Protein 2CU2 (pdb70)

B-factor: mean 40.55, std 10.1, range [24.72, 81.23]

Radius of gyration: 20.28 Å; Cα contacts (8 Å, |Δi|>4): 716; chains: 1; bounding box: 44×45×56 Å

InterPro domains:
  IPR005835 Nucleotidyl transferase domain [PF00483] (5-269)
  IPR029044 Nucleotide-diphospho-sugar transferases [G3DSA:3.90.550.10] (1-337)
  IPR029044 Nucleotide-diphospho-sugar transferases [SSF53448] (1-264)
  IPR049577 GDP-mannose pyrophosphorylase, N-terminal domain [cd02509] (4-262)
  IPR051161 Mannose-6-phosphate isomerase type 2 [PTHR46390] (2-336)
  IPR054566 MannoseP isomerase/GMP-like, beta-helix domain [PF22640] (279-333)

Organism: Thermus thermophilus (strain ATCC 27634 / DSM 579 / HB8) (NCBI:txid300852)

Nearest PDB structures (foldseek):
  2cu2-assembly1_A-2  TM=1.003E+00  e=1.141E-79  Thermus thermophilus HB8
  2x5s-assembly1_A  TM=8.847E-01  e=5.320E-33  Thermotoga maritima MSB8
  2qh5-assembly2_B  TM=7.987E-01  e=2.668E-21  Helicobacter pylori 26695
  2qh5-assembly1_A  TM=8.049E-01  e=1.229E-20  Helicobacter pylori 26695
  4jd0-assembly1_A  TM=7.055E-01  e=2.053E-09  Thermotoga maritima MSB8

Solvent-accessible surface area: 15185 Å² total; per-residue (Å²): 147,64,12,4,0,0,0,22,7,34,49,158,14,41,60,0,29,4,10,13,122,158,75,84,13,12,0,9,1,61,1,20,150,41,56,18,6,0,74,17,4,26,93,11,3,44,93,48,3,47,48,102,77,3,0,0,0,2,82,117,104,25,60,87,21,0,123,110,44,29,118,44,17,86,24,28,49,15,12,68,23,46,55,37,0,0,3,0,0,11,0,0,8,31,0,58,138,55,50,11,78,30,0,0,0,0,18,0,25,30,45,7,38,54,41,108,27,10,46,122,10,1,39,31,0,25,130,0,0,89,155,21,22,0,0,0,1,0,7,116,24,118,52,26,27,40,56,13,23,1,0,88,38,11,96,126,70,61,52,44,28,79,10,98,20,25,21,99,112,12,57,136,66,93,0,59,69,38,55,161,135,28,31,0,6,20,0,17,3,4,0,1,21,5,64,18,0,22,48,10,0,139,141,43,15,90,42,0,52,109,4,4,99,91,29,75,87,68,32,64,66,96,88,3,0,55,70,7,64,149,30,28,2,39,103,0,0,2,55,92,17,131,112,4,21,0,6,17,4,162,9,74,27,6,27,0,6,24,0,73,0,0,17,55,15,73,91,76,84,93,103,85,38,0,52,17,27,149,14,169,31,47,49,96,105,10,102,7,0,0,0,4,0,44,178,42,89,13,63,8,117,48,49,73,20,36,0,17,0,40,32,41,153,71,84,10,92,12,61,29,118,151,2,108,62,3,90,58,41,23,133,196,110,141,114

CATH classification: 3.90.550.10

Secondary structure (DSSP, 8-state):
--EEEEEE-----GGGTTT-BTTB-GGG-B-GGG-BHHHHHHHHHTTTS-GGGEEEEEEGGGHHHHGGG-SSSEEEEESS--HHHHHHHHHHHHHHHHT-SEEEEEESS-EES-HHHHHHHHHHHHHH--TT-EEEEEE--SS--SSS-EEEEEEEETTEEEEEEEE----HHHHHHHHHTT-EEEEEEEEE-HHHHHHHHHHH-HHHHHHHHHHHTT--HHHHHHTS----HHHHTGGG-SSEEEEEE-S-EE---STTHHHHHHTS-TTS-EEESSSEEEEES-BS-EEEESSSEEEEES-BSEEEEEETTEEEEEEGGGGGGGHHHHHHHH-

Foldseek 3Di:
DQEAEEEEEDAQLLLAPPQGDPLRRQQRGLWPVRDRLLRVVCVLCCVQHNQLRYEYEDAQSNCVSCVVVNPSHHYDHQPDAQAALLSVLSQLLCCVVVVGFKYKYAYSQKDWADSVLVSVLVVVQQVVQPPQEKEFEWEQDPALDQQFKKWQFDDADPQWTWTDAIGGRDDSVVSVVCNVNPITTGRRMMMYGSVSVLVQCVPQNVLSNVLSVVVNVPDDSNVSSVPGHRDYCCVRGVRPRDGYIYGYRHTDMDSCSFQLVQQVSVPDDQQDEAETAPAEEAEACETNEYEYDNYHYDYDHNYYQWYWYDDDPDIDIDRSVCSSCSSVVVVVVVD

Structure (mmCIF, N/CA/C/O backbone):
data_2CU2
#
_entry.id   2CU2
#
_cell.length_a   84.128
_cell.length_b   91.185
_cell.length_c   118.633
_cell.angle_alpha   90.00
_cell.angle_beta   90.00
_cell.angle_gamma   90.00
#
_symmetry.space_group_name_H-M   'I 2 2 2'
#
loop_
_entity.id
_entity.type
_entity.pdbx_description
1 polymer 'putative mannose-1-phosphate guanylyl transferase'
2 non-polymer 'SULFATE ION'
3 water water
#
loop_
_atom_site.group_PDB
_atom_site.id
_atom_site.type_symbol
_atom_site.label_atom_id
_atom_site.label_alt_id
_atom_site.label_comp_id
_atom_site.label_asym_id
_atom_site.label_entity_id
_atom_site.label_seq_id
_atom_site.pdbx_PDB_ins_code
_atom_site.Cartn_x
_atom_site.Cartn_y
_atom_site.Cartn_z
_atom_site.occupancy
_atom_site.B_iso_or_equiv
_atom_site.auth_seq_id
_atom_site.auth_comp_id
_atom_site.auth_asym_id
_atom_site.auth_atom_id
_atom_site.pdbx_PDB_model_num
ATOM 1 N N . MET A 1 1 ? 40.463 27.155 9.281 1.00 60.23 1 MET A N 1
ATOM 2 C CA . MET A 1 1 ? 39.322 28.014 8.977 1.00 59.37 1 MET A CA 1
ATOM 3 C C . MET A 1 1 ? 38.933 28.879 10.176 1.00 56.99 1 MET A C 1
ATOM 4 O O . MET A 1 1 ? 39.587 28.903 11.209 1.00 56.33 1 MET A O 1
ATOM 9 N N . LYS A 1 2 ? 37.840 29.644 9.993 1.00 54.28 2 LYS A N 1
ATOM 10 C CA . LYS A 1 2 ? 37.303 30.394 11.119 1.00 51.23 2 LYS A CA 1
ATOM 11 C C . LYS A 1 2 ? 36.593 29.460 12.103 1.00 49.51 2 LYS A C 1
ATOM 12 O O . LYS A 1 2 ? 35.485 28.997 11.869 1.00 49.52 2 LYS A O 1
ATOM 18 N N . THR A 1 3 ? 37.321 29.204 13.184 1.00 47.41 3 THR A N 1
ATOM 19 C CA . THR A 1 3 ? 36.850 28.318 14.231 1.00 45.74 3 THR A CA 1
ATOM 20 C C . THR A 1 3 ? 36.607 29.061 15.539 1.00 43.41 3 THR A C 1
ATOM 21 O O . THR A 1 3 ? 37.433 29.860 15.981 1.00 42.69 3 THR A O 1
ATOM 25 N N . TYR A 1 4 ? 35.455 28.808 16.144 1.00 41.06 4 TYR A N 1
ATOM 26 C CA . TYR A 1 4 ? 35.133 29.409 17.425 1.00 39.06 4 TYR A CA 1
ATOM 27 C C . TYR A 1 4 ? 35.224 28.293 18.455 1.00 37.77 4 TYR A C 1
ATOM 28 O O . TYR A 1 4 ? 35.097 27.116 18.119 1.00 37.85 4 TYR A O 1
ATOM 37 N N . ALA A 1 5 ? 35.454 28.660 19.705 1.00 35.91 5 ALA A N 1
ATOM 38 C CA . ALA A 1 5 ? 35.559 27.677 20.764 1.00 35.57 5 ALA A CA 1
ATOM 39 C C . ALA A 1 5 ? 34.617 28.042 21.896 1.00 33.77 5 ALA A C 1
ATOM 40 O O . ALA A 1 5 ? 34.587 29.189 22.341 1.00 33.06 5 ALA A O 1
ATOM 42 N N . LEU A 1 6 ? 33.829 27.067 22.337 1.00 32.31 6 LEU A N 1
ATOM 43 C CA . LEU A 1 6 ? 32.914 27.274 23.447 1.00 31.06 6 LEU A CA 1
ATOM 44 C C . LEU A 1 6 ? 33.500 26.539 24.648 1.00 31.40 6 LEU A C 1
ATOM 45 O O . LEU A 1 6 ? 33.647 25.314 24.626 1.00 30.64 6 LEU A O 1
ATOM 50 N N . VAL A 1 7 ? 33.839 27.292 25.685 1.00 31.91 7 VAL A N 1
ATOM 51 C CA . VAL A 1 7 ? 34.363 26.721 26.919 1.00 32.54 7 VAL A CA 1
ATOM 52 C C . VAL A 1 7 ? 33.304 26.719 28.020 1.00 33.75 7 VAL A C 1
ATOM 53 O O . VAL A 1 7 ? 32.918 27.747 28.562 1.00 35.25 7 VAL A O 1
ATOM 57 N N . MET A 1 8 ? 32.802 25.509 28.319 1.00 33.89 8 MET A N 1
ATOM 58 C CA . MET A 1 8 ? 31.730 25.400 29.298 1.00 35.22 8 MET A CA 1
ATOM 59 C C . MET A 1 8 ? 32.264 25.323 30.729 1.00 37.73 8 MET A C 1
ATOM 60 O O . MET A 1 8 ? 32.938 24.383 31.128 1.00 37.95 8 MET A O 1
ATOM 65 N N . ALA A 1 9 ? 31.974 26.390 31.497 1.00 40.14 9 ALA A N 1
ATOM 66 C CA . ALA A 1 9 ? 32.355 26.394 32.904 1.00 44.23 9 ALA A CA 1
ATOM 67 C C . ALA A 1 9 ? 31.138 26.150 33.799 1.00 46.99 9 ALA A C 1
ATOM 68 O O . ALA A 1 9 ? 30.166 26.894 33.794 1.00 49.36 9 ALA A O 1
ATOM 70 N N . GLY A 1 10 ? 31.196 25.037 34.554 1.00 50.15 10 GLY A N 1
ATOM 71 C CA . GLY A 1 10 ? 30.073 24.704 35.424 1.00 51.12 10 GLY A CA 1
ATOM 72 C C . GLY A 1 10 ? 30.448 23.648 36.464 1.00 51.96 10 GLY A C 1
ATOM 73 O O . GLY A 1 10 ? 31.601 23.281 36.642 1.00 52.26 10 GLY A O 1
ATOM 74 N N . GLY A 1 11 ? 29.418 23.182 37.194 1.00 52.58 11 GLY A N 1
ATOM 75 C CA . GLY A 1 11 ? 29.660 22.195 38.238 1.00 51.97 11 GLY A CA 1
ATOM 76 C C . GLY A 1 11 ? 29.865 22.865 39.598 1.00 52.22 11 GLY A C 1
ATOM 77 O O . GLY A 1 11 ? 30.748 23.691 39.783 1.00 50.88 11 GLY A O 1
ATOM 78 N N . ARG A 1 12 ? 29.049 22.616 40.614 1.00 52.17 12 ARG A N 1
ATOM 79 C CA . ARG A 1 12 ? 29.297 23.060 41.981 1.00 53.39 12 ARG A CA 1
ATOM 80 C C . ARG A 1 12 ? 30.545 22.392 42.550 1.00 51.23 12 ARG A C 1
ATOM 81 O O . ARG A 1 12 ? 31.281 22.996 43.327 1.00 50.34 12 ARG A O 1
ATOM 89 N N . GLY A 1 13 ? 30.773 21.139 42.162 1.00 49.39 13 GLY A N 1
ATOM 90 C CA . GLY A 1 13 ? 31.920 20.410 42.669 1.00 45.46 13 GLY A CA 1
ATOM 91 C C . GLY A 1 13 ? 31.759 20.173 44.161 1.00 42.79 13 GLY A C 1
ATOM 92 O O . GLY A 1 13 ? 32.677 20.423 44.943 1.00 42.00 13 GLY A O 1
ATOM 93 N N . GLU A 1 14 ? 30.584 19.693 44.560 1.00 39.88 14 GLU A N 1
ATOM 94 C CA . GLU A 1 14 ? 30.309 19.432 45.968 1.00 39.36 14 GLU A CA 1
ATOM 95 C C . GLU A 1 14 ? 31.195 18.308 46.489 1.00 37.61 14 GLU A C 1
ATOM 96 O O . GLU A 1 14 ? 31.500 18.251 47.676 1.00 38.32 14 GLU A O 1
ATOM 102 N N . ARG A 1 15 ? 31.599 17.408 45.601 1.00 34.14 15 ARG A N 1
ATOM 103 C CA . ARG A 1 15 ? 32.465 16.315 46.008 1.00 32.99 15 ARG A CA 1
ATOM 104 C C . ARG A 1 15 ? 33.851 16.846 46.336 1.00 31.57 15 ARG A C 1
ATOM 105 O O . ARG A 1 15 ? 34.666 16.136 46.917 1.00 30.77 15 ARG A O 1
ATOM 113 N N . LEU A 1 16 ? 34.122 18.097 45.970 1.00 29.97 16 LEU A N 1
ATOM 114 C CA . LEU A 1 16 ? 35.425 18.687 46.279 1.00 30.04 16 LEU A CA 1
ATOM 115 C C . LEU A 1 16 ? 35.389 19.648 47.469 1.00 29.85 16 LEU A C 1
ATOM 116 O O . LEU A 1 16 ? 36.241 20.517 47.607 1.00 29.78 16 LEU A O 1
ATOM 121 N N . TRP A 1 17 ? 34.393 19.481 48.333 1.00 31.50 17 TRP A N 1
ATOM 122 C CA . TRP A 1 17 ? 34.286 20.292 49.545 1.00 30.61 17 TRP A CA 1
ATOM 123 C C . TRP A 1 17 ? 35.492 19.839 50.383 1.00 30.02 17 TRP A C 1
ATOM 124 O O . TRP A 1 17 ? 35.870 18.664 50.335 1.00 28.57 17 TRP A O 1
ATOM 135 N N . PRO A 1 18 ? 36.096 20.739 51.181 1.00 31.01 18 PRO A N 1
ATOM 136 C CA . PRO A 1 18 ? 35.817 22.154 51.435 1.00 32.12 18 PRO A CA 1
ATOM 137 C C . PRO A 1 18 ? 36.422 23.143 50.444 1.00 33.19 18 PRO A C 1
ATOM 138 O O . PRO A 1 18 ? 36.252 24.354 50.605 1.00 35.02 18 PRO A O 1
ATOM 142 N N . LEU A 1 19 ? 37.140 22.647 49.441 1.00 32.76 19 LEU A N 1
ATOM 143 C CA . LEU A 1 19 ? 37.763 23.542 48.474 1.00 34.25 19 LEU A CA 1
ATOM 144 C C . LEU A 1 19 ? 36.731 24.299 47.654 1.00 36.51 19 LEU A C 1
ATOM 145 O O . LEU A 1 19 ? 36.887 25.494 47.406 1.00 35.97 19 LEU A O 1
ATOM 150 N N . SER A 1 20 ? 35.674 23.613 47.232 1.00 38.19 20 SER A N 1
ATOM 151 C CA . SER A 1 20 ? 34.625 24.281 46.478 1.00 41.47 20 SER A CA 1
ATOM 152 C C . SER A 1 20 ? 33.734 25.146 47.370 1.00 44.53 20 SER A C 1
ATOM 153 O O . SER A 1 20 ? 33.566 24.923 48.564 1.00 44.54 20 SER A O 1
ATOM 156 N N . ARG A 1 21 ? 33.183 26.196 46.728 1.00 48.06 21 ARG A N 1
ATOM 157 C CA . ARG A 1 21 ? 32.398 27.202 47.444 1.00 50.53 21 ARG A CA 1
ATOM 158 C C . ARG A 1 21 ? 31.087 27.490 46.698 1.00 51.99 21 ARG A C 1
ATOM 159 O O . ARG A 1 21 ? 30.917 27.136 45.540 1.00 50.62 21 ARG A O 1
ATOM 167 N N . GLU A 1 22 ? 30.138 28.146 47.402 1.00 53.48 22 GLU A N 1
ATOM 168 C CA . GLU A 1 22 ? 28.918 28.585 46.723 1.00 54.68 22 GLU A CA 1
ATOM 169 C C . GLU A 1 22 ? 29.245 29.534 45.569 1.00 53.98 22 GLU A C 1
ATOM 170 O O . GLU A 1 22 ? 28.750 29.409 44.456 1.00 52.73 22 GLU A O 1
ATOM 176 N N . ASP A 1 23 ? 30.117 30.496 45.847 1.00 53.82 23 ASP A N 1
ATOM 177 C CA . ASP A 1 23 ? 30.457 31.477 44.825 1.00 54.56 23 ASP A CA 1
ATOM 178 C C . ASP A 1 23 ? 31.733 31.081 44.082 1.00 53.88 23 ASP A C 1
ATOM 179 O O . ASP A 1 23 ? 32.347 31.862 43.368 1.00 53.72 23 ASP A O 1
ATOM 184 N N . ARG A 1 24 ? 32.148 29.822 44.312 1.00 52.58 24 ARG A N 1
ATOM 185 C CA . ARG A 1 24 ? 33.341 29.320 43.646 1.00 51.18 24 ARG A CA 1
ATOM 186 C C . ARG A 1 24 ? 33.135 27.891 43.142 1.00 48.36 24 ARG A C 1
ATOM 187 O O . ARG A 1 24 ? 33.377 26.916 43.842 1.00 48.56 24 ARG A O 1
ATOM 195 N N . PRO A 1 25 ? 32.627 27.806 41.896 1.00 45.59 25 PRO A N 1
ATOM 196 C CA . PRO A 1 25 ? 32.389 26.529 41.240 1.00 43.69 25 PRO A CA 1
ATOM 197 C C .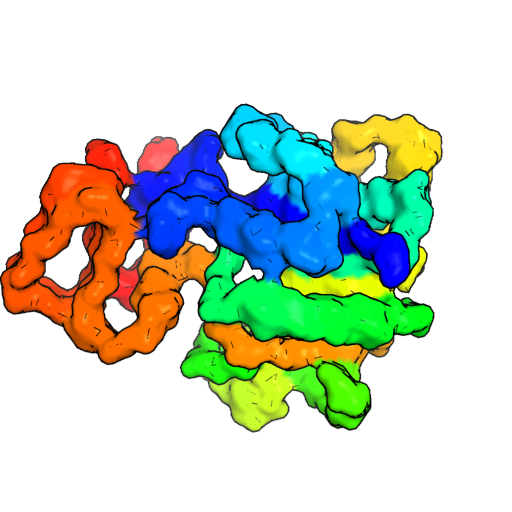 PRO A 1 25 ? 33.698 25.801 40.924 1.00 41.78 25 PRO A C 1
ATOM 198 O O . PRO A 1 25 ? 34.792 26.338 41.047 1.00 38.94 25 PRO A O 1
ATOM 202 N N . LYS A 1 26 ? 33.549 24.523 40.529 1.00 39.47 26 LYS A N 1
ATOM 203 C CA . LYS A 1 26 ? 34.715 23.647 40.373 1.00 38.98 26 LYS A CA 1
ATOM 204 C C . LYS A 1 26 ? 35.828 24.281 39.520 1.00 37.77 26 LYS A C 1
ATOM 205 O O . LYS A 1 26 ? 37.006 24.226 39.848 1.00 37.80 26 LYS A O 1
ATOM 211 N N . PRO A 1 27 ? 35.431 24.854 38.368 1.00 36.59 27 PRO A N 1
ATOM 212 C CA . PRO A 1 27 ? 36.391 25.362 37.389 1.00 35.91 27 PRO A CA 1
ATOM 213 C C . PRO A 1 27 ? 37.295 26.455 37.969 1.00 35.60 27 PRO A C 1
ATOM 214 O O . PRO A 1 27 ? 38.314 26.823 37.399 1.00 34.27 27 PRO A O 1
ATOM 218 N N . PHE A 1 28 ? 36.859 27.028 39.105 1.00 36.21 28 PHE A N 1
ATOM 219 C CA . PHE A 1 28 ? 37.608 28.150 39.660 1.00 36.58 28 PHE A CA 1
ATOM 220 C C . PHE A 1 28 ? 38.434 27.796 40.900 1.00 38.23 28 PHE A C 1
ATOM 221 O O . PHE A 1 28 ? 38.761 28.637 41.728 1.00 39.83 28 PHE A O 1
ATOM 229 N N . LEU A 1 29 ? 38.741 26.491 41.035 1.00 38.23 29 LEU A N 1
ATOM 230 C CA . LEU A 1 29 ? 39.505 26.055 42.195 1.00 39.07 29 LEU A CA 1
ATOM 231 C C . LEU A 1 29 ? 41.003 25.878 41.937 1.00 38.03 29 LEU A C 1
ATOM 232 O O . LEU A 1 29 ? 41.425 25.279 40.956 1.00 37.40 29 LEU A O 1
ATOM 237 N N . PRO A 1 30 ? 41.855 26.416 42.833 1.00 37.67 30 PRO A N 1
ATOM 238 C CA . PRO A 1 30 ? 43.300 26.306 42.678 1.00 38.14 30 PRO A CA 1
ATOM 239 C C . PRO A 1 30 ? 43.783 24.897 43.010 1.00 38.44 30 PRO A C 1
ATOM 240 O O . PRO A 1 30 ? 43.909 24.508 44.163 1.00 40.84 30 PRO A O 1
ATOM 244 N N . LEU A 1 31 ? 44.029 24.105 41.944 1.00 37.09 31 LEU A N 1
ATOM 245 C CA . LEU A 1 31 ? 44.342 22.692 42.149 1.00 36.58 31 LEU A CA 1
ATOM 246 C C . LEU A 1 31 ? 45.782 22.336 41.753 1.00 37.18 31 LEU A C 1
ATOM 247 O O . LEU A 1 31 ? 46.720 22.464 42.528 1.00 38.38 31 LEU A O 1
ATOM 252 N N . PHE A 1 32 ? 45.931 21.828 40.510 1.00 35.69 32 PHE A N 1
ATOM 253 C CA . PHE A 1 32 ? 47.234 21.350 40.047 1.00 35.04 32 PHE A CA 1
ATOM 254 C C . PHE A 1 32 ? 48.174 22.501 39.658 1.00 34.25 32 PHE A C 1
ATOM 255 O O . PHE A 1 32 ? 47.816 23.408 38.918 1.00 35.19 32 PHE A O 1
ATOM 263 N N . GLU A 1 33 ? 49.403 22.505 40.212 1.00 34.25 33 GLU A N 1
ATOM 264 C CA . GLU A 1 33 ? 50.329 23.596 39.919 1.00 34.26 33 GLU A CA 1
ATOM 265 C C . GLU A 1 33 ? 49.839 24.928 40.498 1.00 34.22 33 GLU A C 1
ATOM 266 O O . GLU A 1 33 ? 50.379 25.991 40.220 1.00 35.46 33 GLU A O 1
ATOM 272 N N . GLY A 1 34 ? 48.804 24.864 41.330 1.00 33.83 34 GLY A N 1
ATOM 273 C CA . GLY A 1 34 ? 48.251 26.077 41.942 1.00 33.61 34 GLY A CA 1
ATOM 274 C C . GLY A 1 34 ? 47.288 26.809 41.004 1.00 34.18 34 GLY A C 1
ATOM 275 O O . GLY A 1 34 ? 46.783 27.889 41.292 1.00 36.38 34 GLY A O 1
ATOM 276 N N . LYS A 1 35 ? 47.066 26.187 39.831 1.00 34.82 35 LYS A N 1
ATOM 277 C CA . LYS A 1 35 ? 46.238 26.750 38.771 1.00 35.40 35 LYS A CA 1
ATOM 278 C C . LYS A 1 35 ? 44.770 26.348 38.933 1.00 34.57 35 LYS A C 1
ATOM 279 O O . LYS A 1 35 ? 44.443 25.247 39.355 1.00 34.18 35 LYS A O 1
ATOM 285 N N . THR A 1 36 ? 43.823 27.240 38.569 1.00 32.63 36 THR A N 1
ATOM 286 C CA . THR A 1 36 ? 42.460 26.735 38.398 1.00 31.42 36 THR A CA 1
ATOM 287 C C . THR A 1 36 ? 42.334 25.918 37.114 1.00 30.27 36 THR A C 1
ATOM 288 O O . THR A 1 36 ? 43.086 26.073 36.159 1.00 28.93 36 THR A O 1
ATOM 292 N N . LEU A 1 37 ? 41.401 24.980 37.043 1.00 29.74 37 LEU A N 1
ATOM 293 C CA . LEU A 1 37 ? 41.278 24.170 35.847 1.00 29.07 37 LEU A CA 1
ATOM 294 C C . LEU A 1 37 ? 40.896 25.016 34.630 1.00 29.21 37 LEU A C 1
ATOM 295 O O . LEU A 1 37 ? 41.306 24.715 33.508 1.00 29.19 37 LEU A O 1
ATOM 300 N N . LEU A 1 38 ? 40.125 26.077 34.847 1.00 28.76 38 LEU A N 1
ATOM 301 C CA . LEU A 1 38 ? 39.728 26.945 33.742 1.00 31.75 38 LEU A CA 1
ATOM 302 C C . LEU A 1 38 ? 40.978 27.643 33.225 1.00 32.82 38 LEU A C 1
ATOM 303 O O . LEU A 1 38 ? 41.171 27.791 32.020 1.00 34.22 38 LEU A O 1
ATOM 308 N N . GLU A 1 39 ? 41.837 28.047 34.153 1.00 33.86 39 GLU A N 1
ATOM 309 C CA . GLU A 1 39 ? 43.084 28.718 33.809 1.00 36.25 39 GLU A CA 1
ATOM 310 C C . GLU A 1 39 ? 43.939 27.847 32.883 1.00 35.30 39 GLU A C 1
ATOM 311 O O . GLU A 1 39 ? 44.401 28.305 31.837 1.00 34.57 39 GLU A O 1
ATOM 317 N N . ALA A 1 40 ? 44.142 26.590 33.272 1.00 34.01 40 ALA A N 1
ATOM 318 C CA . ALA A 1 40 ? 44.945 25.663 32.481 1.00 32.60 40 ALA A CA 1
ATOM 319 C C . ALA A 1 40 ? 44.284 25.387 31.130 1.00 31.76 40 ALA A C 1
ATOM 320 O O . ALA A 1 40 ? 44.965 25.199 30.125 1.00 29.36 40 ALA A O 1
ATOM 322 N N . THR A 1 41 ? 42.953 25.369 31.119 1.00 31.55 41 THR A N 1
ATOM 323 C CA . THR A 1 41 ? 42.189 25.115 29.902 1.00 31.69 41 THR A CA 1
ATOM 324 C C . THR A 1 41 ? 42.376 26.230 28.876 1.00 32.70 41 THR A C 1
ATOM 325 O O . THR A 1 41 ? 42.632 25.972 27.700 1.00 32.09 41 THR A O 1
ATOM 329 N N . LEU A 1 42 ? 42.232 27.472 29.322 1.00 33.02 42 LEU A N 1
ATOM 330 C CA . LEU A 1 42 ? 42.377 28.616 28.426 1.00 35.86 42 LEU A CA 1
ATOM 331 C C . LEU A 1 42 ? 43.798 28.702 27.857 1.00 36.30 42 LEU A C 1
ATOM 332 O O . LEU A 1 42 ? 43.990 28.999 26.678 1.00 39.09 42 LEU A O 1
ATOM 337 N N . GLU A 1 43 ? 44.787 28.433 28.698 1.00 37.45 43 GLU A N 1
ATOM 338 C CA . GLU A 1 43 ? 46.187 28.489 28.289 1.00 40.05 43 GLU A CA 1
ATOM 339 C C . GLU A 1 43 ? 46.475 27.426 27.235 1.00 39.59 43 GLU A C 1
ATOM 340 O O . GLU A 1 43 ? 47.186 27.659 26.262 1.00 40.70 43 GLU A O 1
ATOM 346 N N . ARG A 1 44 ? 45.897 26.254 27.452 1.00 38.27 44 ARG A N 1
ATOM 347 C CA . ARG A 1 44 ? 46.035 25.102 26.577 1.00 37.84 44 ARG A CA 1
ATOM 348 C C . ARG A 1 44 ? 45.345 25.337 25.226 1.00 37.04 44 ARG A C 1
ATOM 349 O O . ARG A 1 44 ? 45.781 24.823 24.187 1.00 35.69 44 ARG A O 1
ATOM 357 N N . LEU A 1 45 ? 44.268 26.117 25.251 1.00 35.10 45 LEU A N 1
ATOM 358 C CA . LEU A 1 45 ? 43.491 26.397 24.047 1.00 35.90 45 LEU A CA 1
ATOM 359 C C . LEU A 1 45 ? 44.006 27.559 23.195 1.00 36.43 45 LEU A C 1
ATOM 360 O O . LEU A 1 45 ? 43.875 27.530 21.977 1.00 35.71 45 LEU A O 1
ATOM 365 N N . ALA A 1 46 ? 44.588 28.571 23.836 1.00 37.56 46 ALA A N 1
ATOM 366 C CA . ALA A 1 46 ? 45.077 29.760 23.137 1.00 39.31 46 ALA A CA 1
ATOM 367 C C . ALA A 1 46 ? 45.801 29.523 21.810 1.00 40.67 46 ALA A C 1
ATOM 368 O O . ALA A 1 46 ? 45.437 30.111 20.794 1.00 41.92 46 ALA A O 1
ATOM 370 N N . PRO A 1 47 ? 46.829 28.658 21.797 1.00 41.57 47 PRO A N 1
ATOM 371 C CA . PRO A 1 47 ? 47.577 28.384 20.563 1.00 42.73 47 PRO A CA 1
ATOM 372 C C . PRO A 1 47 ? 46.742 27.833 19.411 1.00 43.11 47 PRO A C 1
ATOM 373 O O . PRO A 1 47 ? 47.093 28.013 18.243 1.00 43.27 47 PRO A O 1
ATOM 377 N N . LEU A 1 48 ? 45.644 27.156 19.738 1.00 43.05 48 LEU A N 1
ATOM 378 C CA . LEU A 1 48 ? 44.786 26.577 18.715 1.00 41.96 48 LEU A CA 1
ATOM 379 C C . LEU A 1 48 ? 43.661 27.523 18.308 1.00 41.69 48 LEU A C 1
ATOM 380 O O . LEU A 1 48 ? 43.421 27.732 17.119 1.00 41.43 48 LEU A O 1
ATOM 385 N N . VAL A 1 49 ? 42.967 28.087 19.291 1.00 41.34 49 VAL A N 1
ATOM 386 C CA . VAL A 1 49 ? 41.874 29.017 19.016 1.00 41.54 49 VAL A CA 1
ATOM 387 C C . VAL A 1 49 ? 42.125 30.295 19.803 1.00 42.85 49 VAL A C 1
ATOM 388 O O . VAL A 1 49 ? 42.201 30.275 21.029 1.00 42.70 49 VAL A O 1
ATOM 392 N N . PRO A 1 50 ? 42.275 31.430 19.102 1.00 43.95 50 PRO A N 1
ATOM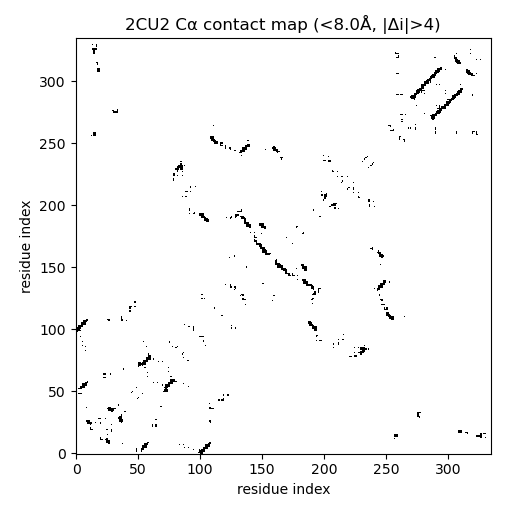 393 C CA . PRO A 1 50 ? 42.524 32.694 19.797 1.00 43.82 50 PRO A CA 1
ATOM 394 C C . PRO A 1 50 ? 41.417 33.102 20.766 1.00 43.58 50 PRO A C 1
ATOM 395 O O . PRO A 1 50 ? 40.269 32.685 20.637 1.00 43.56 50 PRO A O 1
ATOM 399 N N . PRO A 1 51 ? 41.767 33.912 21.773 1.00 44.23 51 PRO A N 1
ATOM 400 C CA . PRO A 1 51 ? 40.824 34.376 22.782 1.00 45.36 51 PRO A CA 1
ATOM 401 C C . PRO A 1 51 ? 39.635 35.117 22.161 1.00 46.48 51 PRO A C 1
ATOM 402 O O . PRO A 1 51 ? 38.499 34.988 22.584 1.00 45.07 51 PRO A O 1
ATOM 406 N N . GLU A 1 52 ? 39.938 35.939 21.140 1.00 47.61 52 GLU A N 1
ATOM 407 C CA . GLU A 1 52 ? 38.864 36.670 20.478 1.00 48.81 52 GLU A CA 1
ATOM 408 C C . GLU A 1 52 ? 37.737 35.755 19.992 1.00 47.81 52 GLU A C 1
ATOM 409 O O . GLU A 1 52 ? 36.567 36.123 19.977 1.00 47.77 52 GLU A O 1
ATOM 415 N N . ARG A 1 53 ? 38.126 34.540 19.544 1.00 45.68 53 ARG A N 1
ATOM 416 C CA . ARG A 1 53 ? 37.130 33.606 19.012 1.00 43.73 53 ARG A CA 1
ATOM 417 C C . ARG A 1 53 ? 36.715 32.549 20.043 1.00 41.51 53 ARG A C 1
ATOM 418 O O . ARG A 1 53 ? 36.237 31.471 19.712 1.00 39.11 53 ARG A O 1
ATOM 426 N N . THR A 1 54 ? 36.942 32.877 21.332 1.00 38.95 54 THR A N 1
ATOM 427 C CA . THR A 1 54 ? 36.588 31.937 22.388 1.00 36.78 54 THR A CA 1
ATOM 428 C C . THR A 1 54 ? 35.411 32.440 23.228 1.00 37.23 54 THR A C 1
ATOM 429 O O . THR A 1 54 ? 35.360 33.592 23.639 1.00 37.50 54 THR A O 1
ATOM 433 N N . LEU A 1 55 ? 34.447 31.563 23.483 1.00 36.13 55 LEU A N 1
ATOM 434 C CA . LEU A 1 55 ? 33.275 31.920 24.274 1.00 37.06 55 LEU A CA 1
ATOM 435 C C . LEU A 1 55 ? 33.297 31.152 25.594 1.00 37.14 55 LEU A C 1
ATOM 436 O O . LEU A 1 55 ? 33.386 29.924 25.611 1.00 37.44 55 LEU A O 1
ATOM 441 N N . LEU A 1 56 ? 33.221 31.880 26.699 1.00 36.33 56 LEU A N 1
ATOM 442 C CA . LEU A 1 56 ? 33.231 31.261 28.011 1.00 36.69 56 LEU A CA 1
ATOM 443 C C . LEU A 1 56 ? 31.841 31.270 28.630 1.00 36.73 56 LEU A C 1
ATOM 444 O O . LEU A 1 56 ? 31.378 32.302 29.107 1.00 35.44 56 LEU A O 1
ATOM 449 N N . ALA A 1 57 ? 31.186 30.112 28.623 1.00 36.68 57 ALA A N 1
ATOM 450 C CA . ALA A 1 57 ? 29.848 29.976 29.185 1.00 35.74 57 ALA A CA 1
ATOM 451 C C . ALA A 1 57 ? 29.884 29.678 30.682 1.00 37.07 57 ALA A C 1
ATOM 452 O O . ALA A 1 57 ? 30.508 28.700 31.122 1.00 35.15 57 ALA A O 1
ATOM 454 N N . VAL A 1 58 ? 29.220 30.537 31.455 1.00 37.41 58 VAL A N 1
ATOM 455 C CA . VAL A 1 58 ? 29.069 30.407 32.897 1.00 38.30 58 VAL A CA 1
ATOM 456 C C . VAL A 1 58 ? 27.711 30.932 33.361 1.00 39.36 58 VAL A C 1
ATOM 457 O O . VAL A 1 58 ? 27.020 31.665 32.666 1.00 37.53 58 VAL A O 1
ATOM 461 N N . ARG A 1 59 ? 27.315 30.495 34.569 1.00 40.00 59 ARG A N 1
ATOM 462 C CA . ARG A 1 59 ? 26.041 30.947 35.111 1.00 43.05 59 ARG A CA 1
ATOM 463 C C . ARG A 1 59 ? 26.035 32.460 35.345 1.00 44.02 59 ARG A C 1
ATOM 464 O O . ARG A 1 59 ? 27.060 33.095 35.558 1.00 43.61 59 ARG A O 1
ATOM 472 N N . ARG A 1 60 ? 24.826 33.039 35.257 1.00 46.00 60 ARG A N 1
ATOM 473 C CA . ARG A 1 60 ? 24.684 34.472 35.429 1.00 48.47 60 ARG A CA 1
ATOM 474 C C . ARG A 1 60 ? 25.174 34.931 36.802 1.00 48.36 60 ARG A C 1
ATOM 475 O O . ARG A 1 60 ? 25.748 35.999 36.963 1.00 48.17 60 ARG A O 1
ATOM 483 N N . ASP A 1 61 ? 24.909 34.101 37.829 1.00 49.41 61 ASP A N 1
ATOM 484 C CA . ASP A 1 61 ? 25.294 34.521 39.168 1.00 51.66 61 ASP A CA 1
ATOM 485 C C . ASP A 1 61 ? 26.794 34.326 39.435 1.00 51.94 61 ASP A C 1
ATOM 486 O O . ASP A 1 61 ? 27.306 34.615 40.510 1.00 52.88 61 ASP A O 1
ATOM 491 N N . GLN A 1 62 ? 27.506 33.803 38.416 1.00 51.48 62 GLN A N 1
ATOM 492 C CA . GLN A 1 62 ? 28.938 33.560 38.595 1.00 50.73 62 GLN A CA 1
ATOM 493 C C . GLN A 1 62 ? 29.796 34.538 37.788 1.00 50.53 62 GLN A C 1
ATOM 494 O O . GLN A 1 62 ? 30.993 34.357 37.605 1.00 49.29 62 GLN A O 1
ATOM 500 N N . GLU A 1 63 ? 29.142 35.589 37.263 1.00 49.62 63 GLU A N 1
ATOM 501 C CA . GLU A 1 63 ? 29.871 36.544 36.440 1.00 49.29 63 GLU A CA 1
ATOM 502 C C . GLU A 1 63 ? 31.084 37.125 37.172 1.00 48.55 63 GLU A C 1
ATOM 503 O O . GLU A 1 63 ? 32.128 37.398 36.593 1.00 47.71 63 GLU A O 1
ATOM 509 N N . ALA A 1 64 ? 30.903 37.352 38.486 1.00 47.41 64 ALA A N 1
ATOM 510 C CA . ALA A 1 64 ? 31.965 37.986 39.263 1.00 47.61 64 ALA A CA 1
ATOM 511 C C . ALA A 1 64 ? 33.286 37.214 39.176 1.00 47.07 64 ALA A C 1
ATOM 512 O O . ALA A 1 64 ? 34.319 37.738 38.775 1.00 46.43 64 ALA A O 1
ATOM 514 N N . VAL A 1 65 ? 33.255 35.946 39.572 1.00 45.60 65 VAL A N 1
ATOM 515 C CA . VAL A 1 65 ? 34.465 35.125 39.586 1.00 44.98 65 VAL A CA 1
ATOM 516 C C . VAL A 1 65 ? 34.994 34.817 38.174 1.00 44.30 65 VAL A C 1
ATOM 517 O O . VAL A 1 65 ? 36.157 34.494 37.976 1.00 44.15 65 VAL A O 1
ATOM 521 N N . ALA A 1 66 ? 34.093 34.897 37.177 1.00 43.42 66 ALA A N 1
ATOM 522 C CA . ALA A 1 66 ? 34.502 34.541 35.825 1.00 42.23 66 ALA A CA 1
ATOM 523 C C . ALA A 1 66 ? 35.081 35.729 35.050 1.00 43.16 66 ALA A C 1
ATOM 524 O O . ALA A 1 66 ? 35.897 35.579 34.146 1.00 42.30 66 ALA A O 1
ATOM 526 N N . ARG A 1 67 ? 34.623 36.946 35.406 1.00 43.81 67 ARG A N 1
ATOM 527 C CA . ARG A 1 67 ? 34.966 38.098 34.575 1.00 45.39 67 ARG A CA 1
ATOM 528 C C . ARG A 1 67 ? 36.468 38.281 34.361 1.00 45.24 67 ARG A C 1
ATOM 529 O O . ARG A 1 67 ? 36.913 38.620 33.272 1.00 45.40 67 ARG A O 1
ATOM 537 N N . PRO A 1 68 ? 37.278 38.126 35.438 1.00 45.54 68 PRO A N 1
ATOM 538 C CA . PRO A 1 68 ? 38.733 38.225 35.320 1.00 45.77 68 PRO A CA 1
ATOM 539 C C . PRO A 1 68 ? 39.306 37.371 34.174 1.00 46.69 68 PRO A C 1
ATOM 540 O O . PRO A 1 68 ? 40.362 37.657 33.631 1.00 46.37 68 PRO A O 1
ATOM 544 N N . TYR A 1 69 ? 38.575 36.297 33.805 1.00 45.97 69 TYR A N 1
ATOM 545 C CA . TYR A 1 69 ? 39.054 35.446 32.709 1.00 47.06 69 TYR A CA 1
ATOM 546 C C . TYR A 1 69 ? 38.735 36.032 31.321 1.00 48.79 69 TYR A C 1
ATOM 547 O O . TYR A 1 69 ? 39.360 35.699 30.316 1.00 48.55 69 TYR A O 1
ATOM 556 N N . ALA A 1 70 ? 37.712 36.913 31.279 1.00 51.53 70 ALA A N 1
ATOM 557 C CA . ALA A 1 70 ? 37.250 37.458 30.001 1.00 54.53 70 ALA A CA 1
ATOM 558 C C . ALA A 1 70 ? 38.206 38.503 29.408 1.00 56.21 70 ALA A C 1
ATOM 559 O O . ALA A 1 70 ? 37.877 39.673 29.252 1.00 57.34 70 ALA A O 1
ATOM 561 N N . ASP A 1 71 ? 39.409 38.055 29.066 1.00 57.81 71 ASP A N 1
ATOM 562 C CA . ASP A 1 71 ? 40.407 38.931 28.464 1.00 57.88 71 ASP A CA 1
ATOM 563 C C . ASP A 1 71 ? 40.466 38.553 26.990 1.00 57.12 71 ASP A C 1
ATOM 564 O O . ASP A 1 71 ? 41.188 37.632 26.601 1.00 57.93 71 ASP A O 1
ATOM 569 N N . GLY A 1 72 ? 39.699 39.273 26.176 1.00 55.07 72 GLY A N 1
ATOM 570 C CA . GLY A 1 72 ? 39.524 38.979 24.759 1.00 52.72 72 GLY A CA 1
ATOM 571 C C . GLY A 1 72 ? 38.467 37.895 24.589 1.00 51.54 72 GLY A C 1
ATOM 572 O O . GLY A 1 72 ? 37.704 37.851 23.636 1.00 49.41 72 GLY A O 1
ATOM 573 N N . ILE A 1 73 ? 38.486 36.977 25.564 1.00 50.36 73 ILE A N 1
ATOM 574 C CA . ILE A 1 73 ? 37.430 35.985 25.643 1.00 48.41 73 ILE A CA 1
ATOM 575 C C . ILE A 1 73 ? 36.094 36.646 25.982 1.00 48.38 73 ILE A C 1
ATOM 576 O O . ILE A 1 73 ? 36.007 37.577 26.776 1.00 47.53 73 ILE A O 1
ATOM 581 N N . ARG A 1 74 ? 35.037 36.155 25.314 1.00 48.41 74 ARG A N 1
ATOM 582 C CA . ARG A 1 74 ? 33.701 36.680 25.573 1.00 48.93 74 ARG A CA 1
ATOM 583 C C . ARG A 1 74 ? 32.915 35.778 26.532 1.00 47.28 74 ARG A C 1
ATOM 584 O O . ARG A 1 74 ? 32.952 34.557 26.456 1.00 45.88 74 ARG A O 1
ATOM 592 N N . LEU A 1 75 ? 32.222 36.426 27.493 1.00 46.13 75 LEU A N 1
ATOM 593 C CA . LEU A 1 75 ? 31.381 35.680 28.431 1.00 45.24 75 LEU A CA 1
ATOM 594 C C . LEU A 1 75 ? 29.991 35.403 27.846 1.00 44.62 75 LEU A C 1
ATOM 595 O O . LEU A 1 75 ? 29.323 36.285 27.323 1.00 45.60 75 LEU A O 1
ATOM 600 N N . LEU A 1 76 ? 29.523 34.167 27.973 1.00 43.06 76 LEU A N 1
ATOM 601 C CA . LEU A 1 76 ? 28.160 33.821 27.590 1.00 41.78 76 LEU A CA 1
ATOM 602 C C . LEU A 1 76 ? 27.504 33.461 28.910 1.00 40.81 76 LEU A C 1
ATOM 603 O O . LEU A 1 76 ? 27.718 32.374 29.442 1.00 39.32 76 LEU A O 1
ATOM 608 N N . LEU A 1 77 ? 26.721 34.389 29.440 1.00 40.45 77 LEU A N 1
ATOM 609 C CA . LEU A 1 77 ? 26.058 34.194 30.718 1.00 40.43 77 LEU A CA 1
ATOM 610 C C . LEU A 1 77 ? 24.770 33.395 30.596 1.00 41.42 77 LEU A C 1
ATOM 611 O O . LEU A 1 77 ? 23.830 33.818 29.924 1.00 41.00 77 LEU A O 1
ATOM 616 N N . GLU A 1 78 ? 24.743 32.235 31.246 1.00 41.40 78 GLU A N 1
ATOM 617 C CA . GLU A 1 78 ? 23.573 31.366 31.245 1.00 43.15 78 GLU A CA 1
ATOM 618 C C . GLU A 1 78 ? 22.648 31.822 32.369 1.00 43.57 78 GLU A C 1
ATOM 619 O O . GLU A 1 78 ? 23.012 31.769 33.545 1.00 44.28 78 GLU A O 1
ATOM 625 N N . PRO A 1 79 ? 21.437 32.281 32.021 1.00 43.96 79 PRO A N 1
ATOM 626 C CA . PRO A 1 79 ? 20.471 32.747 33.021 1.00 44.26 79 PRO A CA 1
ATOM 627 C C . PRO A 1 79 ? 20.049 31.702 34.053 1.00 44.24 79 PRO A C 1
ATOM 628 O O . PRO A 1 79 ? 19.797 32.034 35.211 1.00 43.92 79 PRO A O 1
ATOM 632 N N . LEU A 1 80 ? 19.968 30.446 33.629 1.00 43.55 80 LEU A N 1
ATOM 633 C CA . LEU A 1 80 ? 19.643 29.305 34.468 1.00 43.46 80 LEU A CA 1
ATOM 634 C C . LEU A 1 80 ? 20.510 28.102 34.108 1.00 41.85 80 LEU A C 1
ATOM 635 O O . LEU A 1 80 ? 21.191 28.074 33.091 1.00 42.41 80 LEU A O 1
ATOM 640 N N . GLY A 1 81 ? 20.502 27.104 35.008 1.00 41.15 81 GLY A N 1
ATOM 641 C CA . GLY A 1 81 ? 21.200 25.869 34.684 1.00 40.50 81 GLY A CA 1
ATOM 642 C C . GLY A 1 81 ? 20.363 24.984 33.764 1.00 40.15 81 GLY A C 1
ATOM 643 O O . GLY A 1 81 ? 19.291 24.508 34.110 1.00 39.67 81 GLY A O 1
ATOM 644 N N . ARG A 1 82 ? 20.871 24.807 32.531 1.00 39.15 82 ARG A N 1
ATOM 645 C CA . ARG A 1 82 ? 20.209 23.928 31.574 1.00 39.61 82 ARG A CA 1
ATOM 646 C C . ARG A 1 82 ? 21.167 22.883 30.993 1.00 39.95 82 ARG A C 1
ATOM 647 O O . ARG A 1 82 ? 21.000 22.385 29.887 1.00 39.56 82 ARG A O 1
ATOM 655 N N . ASP A 1 83 ? 22.225 22.583 31.769 1.00 39.05 83 ASP A N 1
ATOM 656 C CA . ASP A 1 83 ? 23.189 21.581 31.323 1.00 39.11 83 ASP A CA 1
ATOM 657 C C . ASP A 1 83 ? 24.006 22.063 30.121 1.00 38.67 83 ASP A C 1
ATOM 658 O O . ASP A 1 83 ? 24.046 23.241 29.789 1.00 41.89 83 ASP A O 1
ATOM 663 N N . THR A 1 84 ? 24.707 21.104 29.486 1.00 36.26 84 THR A N 1
ATOM 664 C CA . THR A 1 84 ? 25.552 21.452 28.346 1.00 35.16 84 THR A CA 1
ATOM 665 C C . THR A 1 84 ? 24.729 21.664 27.072 1.00 34.50 84 THR A C 1
ATOM 666 O O . THR A 1 84 ? 25.115 22.390 26.165 1.00 35.73 84 THR A O 1
ATOM 670 N N . ALA A 1 85 ? 23.575 20.990 26.930 1.00 32.56 85 ALA A N 1
ATOM 671 C CA . ALA A 1 85 ? 22.787 21.200 25.729 1.00 33.37 85 ALA A CA 1
ATOM 672 C C . ALA A 1 85 ? 22.360 22.663 25.595 1.00 33.22 85 ALA A C 1
ATOM 673 O O . ALA A 1 85 ? 22.272 23.207 24.502 1.00 33.10 85 ALA A O 1
ATOM 675 N N . GLY A 1 86 ? 22.065 23.239 26.774 1.00 34.06 86 GLY A N 1
ATOM 676 C CA . GLY A 1 86 ? 21.720 24.653 26.813 1.00 33.16 86 GLY A CA 1
ATOM 677 C C . GLY A 1 86 ? 22.937 25.528 26.501 1.00 33.85 86 GLY A C 1
ATOM 678 O O . GLY A 1 86 ? 22.874 26.467 25.720 1.00 33.47 86 GLY A O 1
ATOM 679 N N . ALA A 1 87 ? 24.087 25.212 27.089 1.00 32.46 87 ALA A N 1
ATOM 680 C CA . ALA A 1 87 ? 25.299 25.969 26.801 1.00 31.15 87 ALA A CA 1
ATOM 681 C C . ALA A 1 87 ? 25.666 25.829 25.320 1.00 29.83 87 ALA A C 1
ATOM 682 O O . ALA A 1 87 ? 26.057 26.797 24.676 1.00 29.71 87 ALA A O 1
ATOM 684 N N . VAL A 1 88 ? 25.534 24.624 24.776 1.00 29.37 88 VAL A N 1
ATOM 685 C CA . VAL A 1 88 ? 25.858 24.398 23.370 1.00 28.05 88 VAL A CA 1
ATOM 686 C C . VAL A 1 88 ? 24.925 25.220 22.471 1.00 29.75 88 VAL A C 1
ATOM 687 O O . VAL A 1 88 ? 25.348 25.756 21.446 1.00 29.31 88 VAL A O 1
ATOM 691 N N . LEU A 1 89 ? 23.659 25.319 22.864 1.00 29.42 89 LEU A N 1
ATOM 692 C CA . LEU A 1 89 ? 22.686 26.105 22.111 1.00 30.53 89 LEU A CA 1
ATOM 693 C C . LEU A 1 89 ? 23.197 27.537 21.959 1.00 30.60 89 LEU A C 1
ATOM 694 O O . LEU A 1 89 ? 23.216 28.085 20.862 1.00 31.10 89 LEU A O 1
ATOM 699 N N . LEU A 1 90 ? 23.617 28.134 23.067 1.00 31.85 90 LEU A N 1
ATOM 700 C CA . LEU A 1 90 ? 24.109 29.505 23.053 1.00 33.73 90 LEU A CA 1
ATOM 701 C C . LEU A 1 90 ? 25.366 29.638 22.190 1.00 33.78 90 LEU A C 1
ATOM 702 O O . LEU A 1 90 ? 25.569 30.608 21.473 1.00 33.92 90 LEU A O 1
ATOM 707 N N . GLY A 1 91 ? 26.250 28.630 22.314 1.00 32.68 91 GLY A N 1
ATOM 708 C CA . GLY A 1 91 ? 27.484 28.659 21.542 1.00 31.34 91 GLY A CA 1
ATOM 709 C C . GLY A 1 91 ? 27.205 28.638 20.039 1.00 30.97 91 GLY A C 1
ATOM 710 O O . GLY A 1 91 ? 27.861 29.297 19.244 1.00 29.82 91 GLY A O 1
ATOM 711 N N . VAL A 1 92 ? 26.215 27.811 19.655 1.00 30.49 92 VAL A N 1
ATOM 712 C CA . VAL A 1 92 ? 25.876 27.704 18.241 1.00 32.29 92 VAL A CA 1
ATOM 713 C C . VAL A 1 92 ? 25.295 29.014 17.707 1.00 33.33 92 VAL A C 1
ATOM 714 O O . VAL A 1 92 ? 25.576 29.451 16.599 1.00 33.53 92 VAL A O 1
ATOM 718 N N . ALA A 1 93 ? 24.422 29.624 18.530 1.00 32.10 93 ALA A N 1
ATOM 719 C CA . ALA A 1 93 ? 23.826 30.893 18.131 1.00 32.99 93 ALA A CA 1
ATOM 720 C C . ALA A 1 93 ? 24.898 31.921 17.769 1.00 34.31 93 ALA A C 1
ATOM 721 O O . ALA A 1 93 ? 24.808 32.643 16.786 1.00 35.55 93 ALA A O 1
ATOM 723 N N . GLU A 1 94 ? 25.924 31.998 18.634 1.00 34.56 94 GLU A N 1
ATOM 724 C CA . GLU A 1 94 ? 26.987 32.966 18.399 1.00 36.99 94 GLU A CA 1
ATOM 725 C C . GLU A 1 94 ? 27.813 32.612 17.160 1.00 36.71 94 GLU A C 1
ATOM 726 O O . GLU A 1 94 ? 28.114 33.445 16.316 1.00 38.19 94 GLU A O 1
ATOM 732 N N . ALA A 1 95 ? 28.215 31.328 17.089 1.00 35.69 95 ALA A N 1
ATOM 733 C CA . ALA A 1 95 ? 29.012 30.882 15.950 1.00 37.52 95 ALA A CA 1
ATOM 734 C C . ALA A 1 95 ? 28.328 31.204 14.620 1.00 38.89 95 ALA A C 1
ATOM 735 O O . ALA A 1 95 ? 28.942 31.644 13.655 1.00 37.32 95 ALA A O 1
ATOM 737 N N . LEU A 1 96 ? 27.012 30.932 14.578 1.00 38.27 96 LEU A N 1
ATOM 738 C CA . LEU A 1 96 ? 26.269 31.141 13.342 1.00 41.42 96 LEU A CA 1
ATOM 739 C C . LEU A 1 96 ? 26.361 32.586 12.848 1.00 43.44 96 LEU A C 1
ATOM 740 O O . LEU A 1 96 ? 26.768 32.867 11.728 1.00 45.08 96 LEU A O 1
ATOM 745 N N . LYS A 1 97 ? 25.926 33.524 13.712 1.00 45.54 97 LYS A N 1
ATOM 746 C CA . LYS A 1 97 ? 25.917 34.921 13.292 1.00 48.70 97 LYS A CA 1
ATOM 747 C C . LYS A 1 97 ? 27.319 35.536 13.291 1.00 48.55 97 LYS A C 1
ATOM 748 O O . LYS A 1 97 ? 27.539 36.657 12.853 1.00 49.09 97 LYS A O 1
ATOM 754 N N . GLU A 1 98 ? 28.280 34.773 13.845 1.00 49.47 98 GLU A N 1
ATOM 755 C CA . GLU A 1 98 ? 29.672 35.188 13.726 1.00 50.01 98 GLU A CA 1
ATOM 756 C C . GLU A 1 98 ? 30.274 34.674 12.414 1.00 49.64 98 GLU A C 1
ATOM 757 O O . GLU A 1 98 ? 31.358 35.055 11.993 1.00 50.87 98 GLU A O 1
ATOM 763 N N . GLY A 1 99 ? 29.532 33.740 11.786 1.00 48.42 99 GLY A N 1
ATOM 764 C CA . GLY A 1 99 ? 29.960 33.220 10.492 1.00 47.35 99 GLY A CA 1
ATOM 765 C C . GLY A 1 99 ? 31.031 32.138 10.639 1.00 46.37 99 GLY A C 1
ATOM 766 O O . GLY A 1 99 ? 31.846 31.901 9.758 1.00 45.35 99 GLY A O 1
ATOM 767 N N . ALA A 1 100 ? 31.034 31.494 11.820 1.00 44.12 100 ALA A N 1
ATOM 768 C CA . ALA A 1 100 ? 32.045 30.475 12.081 1.00 44.07 100 ALA A CA 1
ATOM 769 C C . ALA A 1 100 ? 31.817 29.219 11.238 1.00 44.07 100 ALA A C 1
ATOM 770 O O . ALA A 1 100 ? 30.697 28.779 11.019 1.00 44.38 100 ALA A O 1
ATOM 772 N N . GLU A 1 101 ? 32.914 28.645 10.759 1.00 43.63 101 GLU A N 1
ATOM 773 C CA . GLU A 1 101 ? 32.857 27.429 9.949 1.00 44.43 101 GLU A CA 1
ATOM 774 C C . GLU A 1 101 ? 32.977 26.200 10.840 1.00 42.27 101 GLU A C 1
ATOM 775 O O . GLU A 1 101 ? 32.608 25.093 10.450 1.00 40.66 101 GLU A O 1
ATOM 781 N N . ARG A 1 102 ? 33.512 26.404 12.037 1.00 40.56 102 ARG A N 1
ATOM 782 C CA . ARG A 1 102 ? 33.695 25.315 12.980 1.00 39.16 102 ARG A CA 1
ATOM 783 C C . ARG A 1 102 ? 33.488 25.787 14.408 1.00 36.98 102 ARG A C 1
ATOM 784 O O . ARG A 1 102 ? 33.852 26.913 14.765 1.00 35.42 102 ARG A O 1
ATOM 792 N N . LEU A 1 103 ? 32.892 24.924 15.220 1.00 34.53 103 LEU A N 1
ATOM 793 C CA . LEU A 1 103 ? 32.695 25.235 16.625 1.00 33.94 103 LEU A CA 1
ATOM 794 C C . LEU A 1 103 ? 33.257 24.080 17.445 1.00 34.87 103 LEU A C 1
ATOM 795 O O . LEU A 1 103 ? 32.916 22.915 17.233 1.00 35.00 103 LEU A O 1
ATOM 800 N N . LEU A 1 104 ? 34.133 24.424 18.376 1.00 33.92 104 LEU A N 1
ATOM 801 C CA . LEU A 1 104 ? 34.755 23.447 19.246 1.00 34.61 104 LEU A CA 1
ATOM 802 C C . LEU A 1 104 ? 34.080 23.615 20.612 1.00 33.68 104 LEU A C 1
ATOM 803 O O . LEU A 1 104 ? 33.930 24.735 21.100 1.00 35.17 104 LEU A O 1
ATOM 808 N N . VAL A 1 105 ? 33.638 22.514 21.206 1.00 31.41 105 VAL A N 1
ATOM 809 C CA . VAL A 1 105 ? 32.982 22.575 22.507 1.00 31.08 105 VAL A CA 1
ATOM 810 C C . VAL A 1 105 ? 33.789 21.787 23.531 1.00 32.29 105 VAL A C 1
ATOM 811 O O . VAL A 1 105 ? 34.062 20.603 23.335 1.00 33.61 105 VAL A O 1
ATOM 815 N N . LEU A 1 106 ? 34.173 22.438 24.624 1.00 32.93 106 LEU A N 1
ATOM 816 C CA . LEU A 1 106 ? 34.948 21.749 25.645 1.00 32.75 106 LEU A CA 1
ATOM 817 C C . LEU A 1 106 ? 34.676 22.176 27.082 1.00 33.85 106 LEU A C 1
ATOM 818 O O . LEU A 1 106 ? 34.361 23.336 27.360 1.00 35.55 106 LEU A O 1
ATOM 823 N N . PRO A 1 107 ? 34.795 21.227 28.024 1.00 33.30 107 PRO A N 1
ATOM 824 C CA . PRO A 1 107 ? 34.663 21.475 29.454 1.00 33.23 107 PRO A CA 1
ATOM 825 C C . PRO A 1 107 ? 35.911 22.154 30.018 1.00 33.33 107 PRO A C 1
ATOM 826 O O . PRO A 1 107 ? 37.019 21.997 29.524 1.00 33.85 107 PRO A O 1
ATOM 830 N N . ALA A 1 108 ? 35.691 22.963 31.072 1.00 33.45 108 ALA A N 1
ATOM 831 C CA . ALA A 1 108 ? 36.802 23.688 31.664 1.00 34.93 108 ALA A CA 1
ATOM 832 C C . ALA A 1 108 ? 37.207 23.073 33.003 1.00 34.31 108 ALA A C 1
ATOM 833 O O . ALA A 1 108 ? 38.082 23.561 33.703 1.00 35.85 108 ALA A O 1
ATOM 835 N N . ASP A 1 109 ? 36.510 21.986 33.374 1.00 33.01 109 ASP A N 1
ATOM 836 C CA . ASP A 1 109 ? 36.793 21.380 34.669 1.00 33.95 109 ASP A CA 1
ATOM 837 C C . ASP A 1 109 ? 37.457 20.006 34.542 1.00 33.65 109 ASP A C 1
ATOM 838 O O . ASP A 1 109 ? 37.236 19.106 35.338 1.00 34.84 109 ASP A O 1
ATOM 843 N N . HIS A 1 110 ? 38.271 19.855 33.476 1.00 31.90 110 HIS A N 1
ATOM 844 C CA . HIS A 1 110 ? 38.994 18.600 33.286 1.00 31.27 110 HIS A CA 1
ATOM 845 C C . HIS A 1 110 ? 40.514 18.797 33.396 1.00 32.78 110 HIS A C 1
ATOM 846 O O . HIS A 1 110 ? 41.039 19.888 33.215 1.00 35.99 110 HIS A O 1
ATOM 853 N N . TYR A 1 111 ? 41.218 17.706 33.740 1.00 31.88 111 TYR A N 1
ATOM 854 C CA . TYR A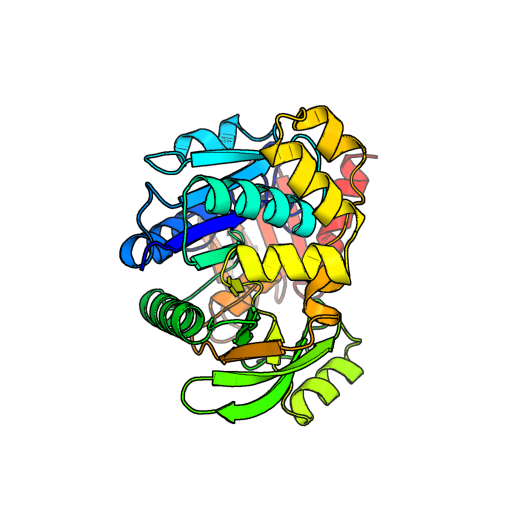 1 111 ? 42.675 17.770 33.757 1.00 32.67 111 TYR A CA 1
ATOM 855 C C . TYR A 1 111 ? 43.272 17.130 32.502 1.00 31.99 111 TYR A C 1
ATOM 856 O O . TYR A 1 111 ? 42.863 16.063 32.064 1.00 33.09 111 TYR A O 1
ATOM 865 N N . VAL A 1 112 ? 44.250 17.815 31.922 1.00 30.90 112 VAL A N 1
ATOM 866 C CA . VAL A 1 112 ? 44.943 17.351 30.727 1.00 30.19 112 VAL A CA 1
ATOM 867 C C . VAL A 1 112 ? 46.431 17.469 31.046 1.00 31.03 112 VAL A C 1
ATOM 868 O O . VAL A 1 112 ? 46.892 18.517 31.494 1.00 29.62 112 VAL A O 1
ATOM 872 N N . GLY A 1 113 ? 47.177 16.393 30.838 1.00 30.61 113 GLY A N 1
ATOM 873 C CA . GLY A 1 113 ? 48.590 16.430 31.161 1.00 32.75 113 GLY A CA 1
ATOM 874 C C . GLY A 1 113 ? 49.555 16.647 30.011 1.00 34.28 113 GLY A C 1
ATOM 875 O O . GLY A 1 113 ? 50.763 16.513 30.196 1.00 34.84 113 GLY A O 1
ATOM 876 N N . ASP A 1 114 ? 49.042 16.985 28.833 1.00 34.82 114 ASP A N 1
ATOM 877 C CA . ASP A 1 114 ? 49.902 17.217 27.665 1.00 34.07 114 ASP A CA 1
ATOM 878 C C . ASP A 1 114 ? 49.177 18.190 26.742 1.00 33.37 114 ASP A C 1
ATOM 879 O O . ASP A 1 114 ? 48.411 17.777 25.873 1.00 32.16 114 ASP A O 1
ATOM 884 N N . ASP A 1 115 ? 49.425 19.480 26.938 1.00 33.73 115 ASP A N 1
ATOM 885 C CA . ASP A 1 115 ? 48.773 20.516 26.153 1.00 35.88 115 ASP A CA 1
ATOM 886 C C . ASP A 1 115 ? 48.959 20.373 24.646 1.00 36.68 115 ASP A C 1
ATOM 887 O O . ASP A 1 115 ? 48.006 20.547 23.877 1.00 36.62 115 ASP A O 1
ATOM 892 N N . GLU A 1 116 ? 50.177 20.052 24.222 1.0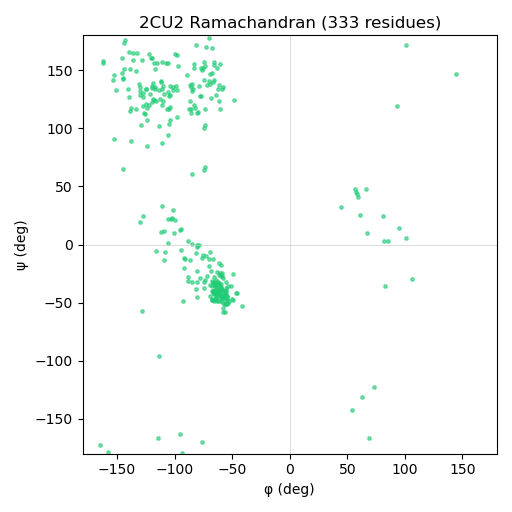0 36.51 116 GLU A N 1
ATOM 893 C CA . GLU A 1 116 ? 50.449 19.900 22.798 1.00 37.32 116 GLU A CA 1
ATOM 894 C C . GLU A 1 116 ? 49.662 18.741 22.210 1.00 35.54 116 GLU A C 1
ATOM 895 O O . GLU A 1 116 ? 49.025 18.885 21.171 1.00 37.00 116 GLU A O 1
ATOM 901 N N . ALA A 1 117 ? 49.700 17.592 22.872 1.00 34.69 117 ALA A N 1
ATOM 902 C CA . ALA A 1 117 ? 48.972 16.431 22.379 1.00 34.09 117 ALA A CA 1
ATOM 903 C C . ALA A 1 117 ? 47.472 16.727 22.403 1.00 34.94 117 ALA A C 1
ATOM 904 O O . ALA A 1 117 ? 46.718 16.217 21.578 1.00 36.60 117 ALA A O 1
ATOM 906 N N . TYR A 1 118 ? 47.051 17.564 23.345 1.00 34.16 118 TYR A N 1
ATOM 907 C CA . TYR A 1 118 ? 45.647 17.933 23.470 1.00 34.00 118 TYR A CA 1
ATOM 908 C C . TYR A 1 118 ? 45.249 18.758 22.248 1.00 34.14 118 TYR A C 1
ATOM 909 O O . TYR A 1 118 ? 44.218 18.501 21.618 1.00 33.67 118 TYR A O 1
ATOM 918 N N . ARG A 1 119 ? 46.073 19.747 21.910 1.00 33.48 119 ARG A N 1
ATOM 919 C CA . ARG A 1 119 ? 45.789 20.584 20.751 1.00 34.34 119 ARG A CA 1
ATOM 920 C C . ARG A 1 119 ? 45.813 19.766 19.467 1.00 34.16 119 ARG A C 1
ATOM 921 O O . ARG A 1 119 ? 44.959 19.938 18.605 1.00 34.22 119 ARG A O 1
ATOM 929 N N . GLU A 1 120 ? 46.778 18.860 19.344 1.00 35.35 120 GLU A N 1
ATOM 930 C CA . GLU A 1 120 ? 46.873 18.038 18.144 1.00 35.83 120 GLU A CA 1
ATOM 931 C C . GLU A 1 120 ? 45.599 17.216 17.965 1.00 35.25 120 GLU A C 1
ATOM 932 O O . GLU A 1 120 ? 45.110 17.057 16.844 1.00 33.48 120 GLU A O 1
ATOM 938 N N . ALA A 1 121 ? 45.043 16.719 19.067 1.00 34.65 121 ALA A N 1
ATOM 939 C CA . ALA A 1 121 ? 43.804 15.942 19.000 1.00 34.27 121 ALA A CA 1
ATOM 940 C C . ALA A 1 121 ? 42.636 16.827 18.544 1.00 33.14 121 ALA A C 1
ATOM 941 O O . ALA A 1 121 ? 41.801 16.406 17.736 1.00 32.90 121 ALA A O 1
ATOM 943 N N . LEU A 1 122 ? 42.571 18.044 19.071 1.00 33.43 122 LEU A N 1
ATOM 944 C CA . LEU A 1 122 ? 41.505 18.972 18.703 1.00 35.52 122 LEU A CA 1
ATOM 945 C C . LEU A 1 122 ? 41.632 19.398 17.243 1.00 36.08 122 LEU A C 1
ATOM 946 O O . LEU A 1 122 ? 40.630 19.515 16.537 1.00 34.60 122 LEU A O 1
ATOM 951 N N . ALA A 1 123 ? 42.865 19.638 16.799 1.00 34.87 123 ALA A N 1
ATOM 952 C CA . ALA A 1 123 ? 43.109 20.034 15.414 1.00 35.66 123 ALA A CA 1
ATOM 953 C C . ALA A 1 123 ? 42.562 18.946 14.504 1.00 36.14 123 ALA A C 1
ATOM 954 O O . ALA A 1 123 ? 41.907 19.225 13.495 1.00 35.51 123 ALA A O 1
ATOM 956 N N . THR A 1 124 ? 42.823 17.697 14.874 1.00 35.71 124 THR A N 1
ATOM 957 C CA . THR A 1 124 ? 42.349 16.572 14.082 1.00 35.02 124 THR A CA 1
ATOM 958 C C . THR A 1 124 ? 40.827 16.472 14.100 1.00 34.81 124 THR A C 1
ATOM 959 O O . THR A 1 124 ? 40.215 16.056 13.119 1.00 35.59 124 THR A O 1
ATOM 963 N N . MET A 1 125 ? 40.213 16.866 15.211 1.00 33.94 125 MET A N 1
ATOM 964 C CA . MET A 1 125 ? 38.758 16.824 15.315 1.00 33.73 125 MET A CA 1
ATOM 965 C C . MET A 1 125 ? 38.140 17.847 14.365 1.00 34.49 125 MET A C 1
ATOM 966 O O . MET A 1 125 ? 37.130 17.577 13.721 1.00 34.42 125 MET A O 1
ATOM 971 N N . LEU A 1 126 ? 38.756 19.019 14.277 1.00 35.04 126 LEU A N 1
ATOM 972 C CA . LEU A 1 126 ? 38.265 20.065 13.389 1.00 38.04 126 LEU A CA 1
ATOM 973 C C . LEU A 1 126 ? 38.248 19.562 11.943 1.00 40.29 126 LEU A C 1
ATOM 974 O O . LEU A 1 126 ? 37.279 19.781 11.213 1.00 40.07 126 LEU A O 1
ATOM 979 N N . GLU A 1 127 ? 39.310 18.869 11.544 1.00 41.94 127 GLU A N 1
ATOM 980 C CA . GLU A 1 127 ? 39.427 18.338 10.192 1.00 45.80 127 GLU A CA 1
ATOM 981 C C . GLU A 1 127 ? 38.389 17.247 9.920 1.00 46.09 127 GLU A C 1
ATOM 982 O O . GLU A 1 127 ? 37.811 17.147 8.846 1.00 47.67 127 GLU A O 1
ATOM 988 N N . ALA A 1 128 ? 38.186 16.385 10.933 1.00 45.38 128 ALA A N 1
ATOM 989 C CA . ALA A 1 128 ? 37.268 15.267 10.757 1.00 43.98 128 ALA A CA 1
ATOM 990 C C . ALA A 1 128 ? 35.818 15.747 10.743 1.00 43.80 128 ALA A C 1
ATOM 991 O O . ALA A 1 128 ? 34.883 15.008 10.467 1.00 43.46 128 ALA A O 1
ATOM 993 N N . ALA A 1 129 ? 35.651 17.035 11.100 1.00 44.35 129 ALA A N 1
ATOM 994 C CA . ALA A 1 129 ? 34.313 17.609 11.143 1.00 47.71 129 ALA A CA 1
ATOM 995 C C . ALA A 1 129 ? 33.868 18.119 9.770 1.00 49.40 129 ALA A C 1
ATOM 996 O O . ALA A 1 129 ? 33.636 19.302 9.558 1.00 49.09 129 ALA A O 1
ATOM 998 N N . GLU A 1 130 ? 33.799 17.182 8.804 1.00 52.46 130 GLU A N 1
ATOM 999 C CA . GLU A 1 130 ? 33.312 17.547 7.479 1.00 54.69 130 GLU A CA 1
ATOM 1000 C C . GLU A 1 130 ? 31.786 17.695 7.476 1.00 56.03 130 GLU A C 1
ATOM 1001 O O . GLU A 1 130 ? 31.134 17.731 8.511 1.00 57.16 130 GLU A O 1
ATOM 1007 N N . GLU A 1 131 ? 31.220 17.823 6.262 1.00 56.86 131 GLU A N 1
ATOM 1008 C CA . GLU A 1 131 ? 29.774 17.998 6.169 1.00 57.59 131 GLU A CA 1
ATOM 1009 C C . GLU A 1 131 ? 29.016 16.811 6.772 1.00 56.11 131 GLU A C 1
ATOM 1010 O O . GLU A 1 131 ? 29.076 15.690 6.284 1.00 56.39 131 GLU A O 1
ATOM 1016 N N . GLY A 1 132 ? 28.250 17.103 7.840 1.00 54.57 132 GLY A N 1
ATOM 1017 C CA . GLY A 1 132 ? 27.315 16.106 8.352 1.00 52.38 132 GLY A CA 1
ATOM 1018 C C . GLY A 1 132 ? 27.831 15.513 9.666 1.00 50.73 132 GLY A C 1
ATOM 1019 O O . GLY A 1 132 ? 27.077 15.133 10.553 1.00 51.48 132 GLY A O 1
ATOM 1020 N N . PHE A 1 133 ? 29.159 15.468 9.805 1.00 49.27 133 PHE A N 1
ATOM 1021 C CA . PHE A 1 133 ? 29.747 14.752 10.934 1.00 47.48 133 PHE A CA 1
ATOM 1022 C C . PHE A 1 133 ? 29.838 15.623 12.192 1.00 45.83 133 PHE A C 1
ATOM 1023 O O . PHE A 1 133 ? 30.242 16.778 12.149 1.00 46.80 133 PHE A O 1
ATOM 1031 N N . VAL A 1 134 ? 29.449 14.965 13.298 1.00 42.60 134 VAL A N 1
ATOM 1032 C CA . VAL A 1 134 ? 29.822 15.477 14.606 1.00 42.21 134 VAL A CA 1
ATOM 1033 C C . VAL A 1 134 ? 31.007 14.685 15.159 1.00 39.95 134 VAL A C 1
ATOM 1034 O O . VAL A 1 134 ? 31.061 13.465 15.081 1.00 39.51 134 VAL A O 1
ATOM 1038 N N . VAL A 1 135 ? 32.040 15.348 15.673 1.00 36.55 135 VAL A N 1
ATOM 1039 C CA . VAL A 1 135 ? 33.237 14.655 16.144 1.00 33.52 135 VAL A CA 1
ATOM 1040 C C . VAL A 1 135 ? 33.386 14.684 17.665 1.00 33.89 135 VAL A C 1
ATOM 1041 O O . VAL A 1 135 ? 33.184 15.720 18.297 1.00 34.04 135 VAL A O 1
ATOM 1045 N N . ALA A 1 136 ? 33.752 13.542 18.244 1.00 31.15 136 ALA A N 1
ATOM 1046 C CA . ALA A 1 136 ? 33.939 13.434 19.685 1.00 30.50 136 ALA A CA 1
ATOM 1047 C C . ALA A 1 136 ? 35.366 13.019 20.024 1.00 31.53 136 ALA A C 1
ATOM 1048 O O . ALA A 1 136 ? 36.099 12.497 19.172 1.00 30.43 136 ALA A O 1
ATOM 1050 N N . LEU A 1 137 ? 35.755 13.273 21.272 1.00 32.28 137 LEU A N 1
ATOM 1051 C CA . LEU A 1 137 ? 37.092 12.941 21.768 1.00 32.15 137 LEU A CA 1
ATOM 1052 C C . LEU A 1 137 ? 36.995 11.710 22.645 1.00 32.78 137 LEU A C 1
ATOM 1053 O O . LEU A 1 137 ? 36.180 11.661 23.568 1.00 33.45 137 LEU A O 1
ATOM 1058 N N . GLY A 1 138 ? 37.830 10.721 22.350 1.00 32.02 138 GLY A N 1
ATOM 1059 C CA . GLY A 1 138 ? 37.840 9.494 23.121 1.00 30.81 138 GLY A CA 1
ATOM 1060 C C . GLY A 1 138 ? 39.184 9.284 23.800 1.00 31.42 138 GLY A C 1
ATOM 1061 O O . GLY A 1 138 ? 40.205 9.811 23.360 1.00 32.12 138 GLY A O 1
ATOM 1062 N N . LEU A 1 139 ? 39.183 8.518 24.885 1.00 30.31 139 LEU A N 1
ATOM 1063 C CA . LEU A 1 139 ? 40.401 8.231 25.622 1.00 30.94 139 LEU A CA 1
ATOM 1064 C C . LEU A 1 139 ? 40.384 6.781 26.080 1.00 29.87 139 LEU A C 1
ATOM 1065 O O . LEU A 1 139 ? 39.372 6.296 26.578 1.00 29.27 139 LEU A O 1
ATOM 1070 N N . ARG A 1 140 ? 41.504 6.094 25.884 1.00 29.66 140 ARG A N 1
ATOM 1071 C CA . ARG A 1 140 ? 41.636 4.702 26.290 1.00 29.51 140 ARG A CA 1
ATOM 1072 C C . ARG A 1 140 ? 41.461 4.655 27.809 1.00 29.08 140 ARG A C 1
ATOM 1073 O O . ARG A 1 140 ? 42.176 5.330 28.542 1.00 29.03 140 ARG A O 1
ATOM 1081 N N . PRO A 1 141 ? 40.500 3.859 28.298 1.00 28.92 141 PRO A N 1
ATOM 1082 C CA . PRO A 1 141 ? 40.240 3.741 29.738 1.00 28.65 141 PRO A CA 1
ATOM 1083 C C . PRO A 1 141 ? 41.401 3.094 30.500 1.00 28.90 141 PRO A C 1
ATOM 1084 O O . PRO A 1 141 ? 42.023 2.156 30.008 1.00 28.68 141 PRO A O 1
ATOM 1088 N N . THR A 1 142 ? 41.688 3.592 31.698 1.00 27.85 142 THR A N 1
ATOM 1089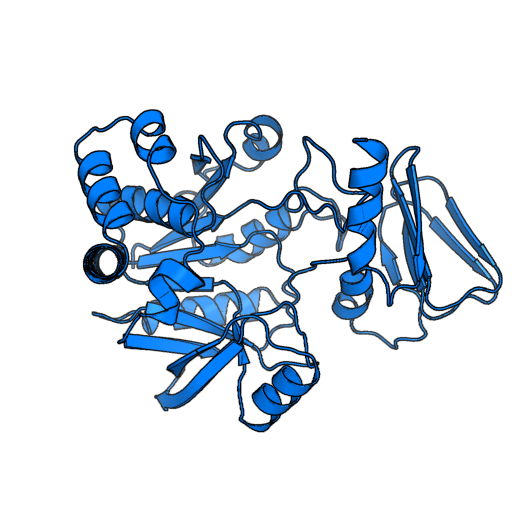 C CA . THR A 1 142 ? 42.762 3.023 32.507 1.00 28.46 142 THR A CA 1
ATOM 1090 C C . THR A 1 142 ? 42.170 2.271 33.694 1.00 28.94 142 THR A C 1
ATOM 1091 O O . THR A 1 142 ? 42.884 1.604 34.436 1.00 29.46 142 THR A O 1
ATOM 1095 N N . ARG A 1 143 ? 40.853 2.378 33.853 1.00 29.26 143 ARG A N 1
ATOM 1096 C CA . ARG A 1 143 ? 40.140 1.716 34.943 1.00 28.90 143 ARG A CA 1
ATOM 1097 C C . ARG A 1 143 ? 38.645 1.658 34.606 1.00 29.75 143 ARG A C 1
ATOM 1098 O O . ARG A 1 143 ? 38.136 2.476 33.836 1.00 26.34 143 ARG A O 1
ATOM 1106 N N . PRO A 1 144 ? 37.918 0.697 35.201 1.00 31.31 144 PRO A N 1
ATOM 1107 C CA . PRO A 1 144 ? 36.483 0.544 34.955 1.00 30.14 144 PRO A CA 1
ATOM 1108 C C . PRO A 1 144 ? 35.709 1.658 35.659 1.00 31.00 144 PRO A C 1
ATOM 1109 O O . PRO A 1 144 ? 34.961 1.394 36.600 1.00 31.13 144 PRO A O 1
ATOM 1113 N N . GLU A 1 145 ? 35.894 2.896 35.207 1.00 30.22 145 GLU A N 1
ATOM 1114 C CA . GLU A 1 145 ? 35.216 4.036 35.812 1.00 32.29 145 GLU A CA 1
ATOM 1115 C C . GLU A 1 145 ? 33.718 3.959 35.534 1.00 33.02 145 GLU A C 1
ATOM 1116 O O . GLU A 1 145 ? 33.296 3.843 34.382 1.00 32.52 145 GLU A O 1
ATOM 1122 N N . THR A 1 146 ? 32.923 4.026 36.596 1.00 33.41 146 THR A N 1
ATOM 1123 C CA . THR A 1 146 ? 31.469 3.941 36.478 1.00 34.96 146 THR A CA 1
ATOM 1124 C C . THR A 1 146 ? 30.766 5.291 36.317 1.00 36.59 146 THR A C 1
ATOM 1125 O O . THR A 1 146 ? 29.584 5.335 35.981 1.00 36.80 146 THR A O 1
ATOM 1129 N N . GLU A 1 147 ? 31.482 6.387 36.547 1.00 35.10 147 GLU A N 1
ATOM 1130 C CA . GLU A 1 147 ? 30.879 7.710 36.432 1.00 37.30 147 GLU A CA 1
ATOM 1131 C C . GLU A 1 147 ? 31.066 8.368 35.074 1.00 36.78 147 GLU A C 1
ATOM 1132 O O . GLU A 1 147 ? 30.535 9.448 34.821 1.00 38.21 147 GLU A O 1
ATOM 1138 N N . TYR A 1 148 ? 31.822 7.723 34.195 1.00 34.45 148 TYR A N 1
ATOM 1139 C CA . TYR A 1 148 ? 32.050 8.286 32.871 1.00 31.67 148 TYR A CA 1
ATOM 1140 C C . TYR A 1 148 ? 31.128 7.676 31.833 1.00 30.88 148 TYR A C 1
ATOM 1141 O O . TYR A 1 148 ? 30.524 6.617 32.042 1.00 31.66 148 TYR A O 1
ATOM 1150 N N . GLY A 1 149 ? 31.022 8.369 30.710 1.00 29.41 149 GLY A N 1
ATOM 1151 C CA . GLY A 1 149 ? 30.253 7.862 29.598 1.00 27.58 149 GLY A CA 1
ATOM 1152 C C . GLY A 1 149 ? 31.306 7.216 28.714 1.00 27.58 149 GLY A C 1
ATOM 1153 O O . GLY A 1 149 ? 32.479 7.600 28.767 1.00 28.05 149 GLY A O 1
ATOM 1154 N N . TYR A 1 150 ? 30.909 6.233 27.919 1.00 27.22 150 TYR A N 1
ATOM 1155 C CA . TYR A 1 150 ? 31.831 5.551 27.021 1.00 30.24 150 TYR A CA 1
ATOM 1156 C C . TYR A 1 150 ? 31.333 5.675 25.588 1.00 31.67 150 TYR A C 1
ATOM 1157 O O . TYR A 1 150 ? 30.174 6.020 25.359 1.00 31.85 150 TYR A O 1
ATOM 1166 N N . ILE A 1 151 ? 32.215 5.392 24.632 1.00 31.74 151 ILE A N 1
ATOM 1167 C CA . ILE A 1 151 ? 31.870 5.452 23.217 1.00 33.83 151 ILE A CA 1
ATOM 1168 C C . ILE A 1 151 ? 32.301 4.172 22.499 1.00 36.04 151 ILE A C 1
ATOM 1169 O O . ILE A 1 151 ? 33.407 3.680 22.714 1.00 34.99 151 ILE A O 1
ATOM 1174 N N . ARG A 1 152 ? 31.424 3.642 21.648 1.00 37.32 152 ARG A N 1
ATOM 1175 C CA . ARG A 1 152 ? 31.726 2.437 20.876 1.00 39.72 152 ARG A CA 1
ATOM 1176 C C . ARG A 1 152 ? 32.473 2.879 19.635 1.00 40.02 152 ARG A C 1
ATOM 1177 O O . ARG A 1 152 ? 32.031 3.794 18.944 1.00 41.25 152 ARG A O 1
ATOM 1185 N N . LEU A 1 153 ? 33.586 2.226 19.333 1.00 40.27 153 LEU A N 1
ATOM 1186 C CA . LEU A 1 153 ? 34.353 2.592 18.154 1.00 41.48 153 LEU A CA 1
ATOM 1187 C C . LEU A 1 153 ? 34.173 1.619 16.998 1.00 43.13 153 LEU A C 1
ATOM 1188 O O . LEU A 1 153 ? 34.174 0.405 17.187 1.00 42.95 153 LEU A O 1
ATOM 1193 N N . GLY A 1 154 ? 34.007 2.164 15.798 1.00 44.51 154 GLY A N 1
ATOM 1194 C CA . GLY A 1 154 ? 33.872 1.332 14.619 1.00 44.97 154 GLY A CA 1
ATOM 1195 C C . GLY A 1 154 ? 35.264 1.250 14.021 1.00 47.18 154 GLY A C 1
ATOM 1196 O O . GLY A 1 154 ? 36.235 1.563 14.715 1.00 45.72 154 GLY A O 1
ATOM 1197 N N . PRO A 1 155 ? 35.410 0.843 12.748 1.00 48.08 155 PRO A N 1
ATOM 1198 C CA . PRO A 1 155 ? 36.750 0.762 12.155 1.00 48.40 155 PRO A CA 1
ATOM 1199 C C . PRO A 1 155 ? 37.420 2.129 12.019 1.00 48.90 155 PRO A C 1
ATOM 1200 O O . PRO A 1 155 ? 36.748 3.159 11.942 1.00 47.82 155 PRO A O 1
ATOM 1204 N N . ARG A 1 156 ? 38.748 2.130 11.996 1.00 50.46 156 ARG A N 1
ATOM 1205 C CA . ARG A 1 156 ? 39.517 3.361 11.871 1.00 51.77 156 ARG A CA 1
ATOM 1206 C C . ARG A 1 156 ? 39.556 3.859 10.431 1.00 51.86 156 ARG A C 1
ATOM 1207 O O . ARG A 1 156 ? 39.747 3.076 9.500 1.00 52.26 156 ARG A O 1
ATOM 1215 N N . GLU A 1 157 ? 39.365 5.164 10.260 1.00 51.81 157 GLU A N 1
ATOM 1216 C CA . GLU A 1 157 ? 39.389 5.799 8.945 1.00 51.31 157 GLU A CA 1
ATOM 1217 C C . GLU A 1 157 ? 40.436 6.906 8.985 1.00 49.75 157 GLU A C 1
ATOM 1218 O O . GLU A 1 157 ? 40.113 8.069 9.228 1.00 49.22 157 GLU A O 1
ATOM 1224 N N . GLY A 1 158 ? 41.691 6.543 8.753 1.00 47.91 158 GLY A N 1
ATOM 1225 C CA . GLY A 1 158 ? 42.752 7.531 8.783 1.00 46.42 158 GLY A CA 1
ATOM 1226 C C . GLY A 1 158 ? 43.073 7.977 10.203 1.00 46.34 158 GLY A C 1
ATOM 1227 O O . GLY A 1 158 ? 43.395 7.154 11.059 1.00 45.27 158 GLY A O 1
ATOM 1228 N N . ALA A 1 159 ? 42.964 9.278 10.460 1.00 44.68 159 ALA A N 1
ATOM 1229 C CA . ALA A 1 159 ? 43.266 9.832 11.777 1.00 43.92 159 ALA A CA 1
ATOM 1230 C C . ALA A 1 159 ? 42.163 9.685 12.823 1.00 43.00 159 ALA A C 1
ATOM 1231 O O . ALA A 1 159 ? 42.348 10.084 13.969 1.00 43.02 159 ALA A O 1
ATOM 1233 N N . TRP A 1 160 ? 41.027 9.112 12.442 1.00 42.53 160 TRP A N 1
ATOM 1234 C CA . TRP A 1 160 ? 39.933 8.961 13.394 1.00 42.93 160 TRP A CA 1
ATOM 1235 C C . TRP A 1 160 ? 39.174 7.642 13.212 1.00 43.20 160 TRP A C 1
ATOM 1236 O O . TRP A 1 160 ? 39.448 6.827 12.337 1.00 44.76 160 TRP A O 1
ATOM 1247 N N . TYR A 1 161 ? 38.216 7.430 14.129 1.00 43.24 161 TYR A N 1
ATOM 1248 C CA . TYR A 1 161 ? 37.377 6.247 14.111 1.00 44.27 161 TYR A CA 1
ATOM 1249 C C . TYR A 1 161 ? 35.942 6.615 13.756 1.00 45.97 161 TYR A C 1
ATOM 1250 O O . TYR A 1 161 ? 35.500 7.742 13.935 1.00 45.45 161 TYR A O 1
ATOM 1259 N N . ARG A 1 162 ? 35.177 5.642 13.239 1.00 47.31 162 ARG A N 1
ATOM 1260 C CA . ARG A 1 162 ? 33.760 5.949 13.130 1.00 50.11 162 ARG A CA 1
ATOM 1261 C C . ARG A 1 162 ? 33.049 5.686 14.454 1.00 49.75 162 ARG A C 1
ATOM 1262 O O . ARG A 1 162 ? 33.071 4.590 14.997 1.00 50.69 162 ARG A O 1
ATOM 1270 N N . GLY A 1 163 ? 32.448 6.755 15.014 1.00 49.49 163 GLY A N 1
ATOM 1271 C CA . GLY A 1 163 ? 31.660 6.567 16.225 1.00 48.53 163 GLY A CA 1
ATOM 1272 C C . GLY A 1 163 ? 30.525 5.572 15.982 1.00 48.75 163 GLY A C 1
ATOM 1273 O O . GLY A 1 163 ? 29.831 5.604 14.976 1.00 49.51 163 GLY A O 1
ATOM 1274 N N . GLU A 1 164 ? 30.368 4.635 16.929 1.00 48.45 164 GLU A N 1
ATOM 1275 C CA . GLU A 1 164 ? 29.373 3.591 16.719 1.00 49.33 164 GLU A CA 1
ATOM 1276 C C . GLU A 1 164 ? 28.440 3.418 17.918 1.00 48.79 164 GLU A C 1
ATOM 1277 O O . GLU A 1 164 ? 27.792 2.394 18.092 1.00 48.46 164 GLU A O 1
ATOM 1283 N N . GLY A 1 165 ? 28.370 4.450 18.784 1.00 47.83 165 GLY A N 1
ATOM 1284 C CA . GLY A 1 165 ? 27.407 4.387 19.885 1.00 47.39 165 GLY A CA 1
ATOM 1285 C C . GLY A 1 165 ? 27.939 5.037 21.169 1.00 46.74 165 GLY A C 1
ATOM 1286 O O . GLY A 1 165 ? 29.131 5.038 21.447 1.00 46.44 165 GLY A O 1
ATOM 1287 N N . PHE A 1 166 ? 26.962 5.630 21.889 1.00 45.85 166 PHE A N 1
ATOM 1288 C CA . PHE A 1 166 ? 27.244 6.297 23.152 1.00 46.61 166 PHE A CA 1
ATOM 1289 C C . PHE A 1 166 ? 26.488 5.629 24.299 1.00 47.71 166 PHE A C 1
ATOM 1290 O O . PHE A 1 166 ? 25.278 5.439 24.263 1.00 48.97 166 PHE A O 1
ATOM 1298 N N . VAL A 1 167 ? 27.260 5.225 25.323 1.00 47.61 167 VAL A N 1
ATOM 1299 C CA . VAL A 1 167 ? 26.646 4.596 26.484 1.00 49.18 167 VAL A CA 1
ATOM 1300 C C . VAL A 1 167 ? 26.879 5.430 27.744 1.00 50.54 167 VAL A C 1
ATOM 1301 O O . VAL A 1 167 ? 27.968 5.927 28.004 1.00 49.95 167 VAL A O 1
ATOM 1305 N N . GLU A 1 168 ? 25.792 5.619 28.512 1.00 52.51 168 GLU A N 1
ATOM 1306 C CA . GLU A 1 168 ? 25.925 6.354 29.763 1.00 55.12 168 GLU A CA 1
ATOM 1307 C C . GLU A 1 168 ? 26.656 5.522 30.821 1.00 54.44 168 GLU A C 1
ATOM 1308 O O . GLU A 1 168 ? 26.936 4.342 30.649 1.00 56.47 168 GLU A O 1
ATOM 1314 N N . LYS A 1 169 ? 27.009 6.198 31.928 1.00 53.17 169 LYS A N 1
ATOM 1315 C CA . LYS A 1 169 ? 27.786 5.537 32.969 1.00 52.58 169 LYS A CA 1
ATOM 1316 C C . LYS A 1 169 ? 27.193 4.177 33.342 1.00 50.22 169 LYS A C 1
ATOM 1317 O O . LYS A 1 169 ? 26.020 4.041 33.666 1.00 51.53 169 LYS A O 1
ATOM 1323 N N . PRO A 1 170 ? 28.045 3.139 33.241 1.00 46.44 170 PRO A N 1
ATOM 1324 C CA . PRO A 1 170 ? 27.644 1.771 33.506 1.00 43.24 170 PRO A CA 1
ATOM 1325 C C . PRO A 1 170 ? 27.927 1.363 34.953 1.00 39.37 170 PRO A C 1
ATOM 1326 O O . PRO A 1 170 ? 28.381 2.144 35.781 1.00 37.46 170 PRO A O 1
ATOM 1330 N N . SER A 1 171 ? 27.596 0.097 35.252 1.00 35.84 171 SER A N 1
ATOM 1331 C CA . SER A 1 171 ? 27.951 -0.451 36.553 1.00 33.66 171 SER A CA 1
ATOM 1332 C C . SER A 1 171 ? 29.409 -0.905 36.565 1.00 32.03 171 SER A C 1
ATOM 1333 O O . SER A 1 171 ? 30.102 -0.874 35.559 1.00 31.78 171 SER A O 1
ATOM 1336 N N . TYR A 1 172 ? 29.959 -1.290 37.740 1.00 32.68 172 TYR A N 1
ATOM 1337 C CA . TYR A 1 172 ? 31.377 -1.669 37.747 1.00 32.14 172 TYR A CA 1
ATOM 1338 C C . TYR A 1 172 ? 31.663 -2.793 36.733 1.00 31.09 172 TYR A C 1
ATOM 1339 O O . TYR A 1 172 ? 32.570 -2.724 35.916 1.00 33.23 172 TYR A O 1
ATOM 1348 N N . ALA A 1 173 ? 30.851 -3.868 36.830 1.00 30.42 173 ALA A N 1
ATOM 1349 C CA . ALA A 1 173 ? 31.071 -5.015 35.947 1.00 29.35 173 ALA A CA 1
ATOM 1350 C C . ALA A 1 173 ? 30.847 -4.666 34.470 1.00 29.03 173 ALA A C 1
ATOM 1351 O O . ALA A 1 173 ? 31.500 -5.181 33.572 1.00 29.32 173 ALA A O 1
ATOM 1353 N N . GLU A 1 174 ? 29.851 -3.791 34.230 1.00 28.22 174 GLU A N 1
ATOM 1354 C CA . GLU A 1 174 ? 29.571 -3.394 32.851 1.00 29.50 174 GLU A CA 1
ATOM 1355 C C . GLU A 1 174 ? 30.717 -2.567 32.255 1.00 29.14 174 GLU A C 1
ATOM 1356 O O . GLU A 1 174 ? 31.032 -2.638 31.073 1.00 30.41 174 GLU A O 1
ATOM 1362 N N . ALA A 1 175 ? 31.334 -1.738 33.119 1.00 28.81 175 ALA A N 1
ATOM 1363 C CA . ALA A 1 175 ? 32.471 -0.948 32.658 1.00 28.94 175 ALA A CA 1
ATOM 1364 C C . ALA A 1 175 ? 33.627 -1.846 32.199 1.00 28.12 175 ALA A C 1
ATOM 1365 O O . ALA A 1 175 ? 34.301 -1.585 31.211 1.00 29.84 175 ALA A O 1
ATOM 1367 N N . LEU A 1 176 ? 33.869 -2.916 32.992 1.00 27.86 176 LEU A N 1
ATOM 1368 C CA . LEU A 1 176 ? 34.900 -3.882 32.614 1.00 29.91 176 LEU A CA 1
ATOM 1369 C C . LEU A 1 176 ? 34.633 -4.464 31.222 1.00 30.62 176 LEU A C 1
ATOM 1370 O O . LEU A 1 176 ? 35.531 -4.667 30.417 1.00 30.40 176 LEU A O 1
ATOM 1375 N N . GLU A 1 177 ? 33.345 -4.800 30.983 1.00 31.12 177 GLU A N 1
ATOM 1376 C CA . GLU A 1 177 ? 32.978 -5.371 29.683 1.00 33.19 177 GLU A CA 1
ATOM 1377 C C . GLU A 1 177 ? 33.187 -4.360 28.547 1.00 31.47 177 GLU A C 1
ATOM 1378 O O . GLU A 1 177 ? 33.598 -4.700 27.443 1.00 32.23 177 GLU A O 1
ATOM 1384 N N . TYR A 1 178 ? 32.829 -3.082 28.836 1.00 31.42 178 TYR A N 1
ATOM 1385 C CA . TYR A 1 178 ? 33.037 -2.027 27.841 1.00 32.09 178 TYR A CA 1
ATOM 1386 C C . TYR A 1 178 ? 34.508 -2.000 27.407 1.00 30.01 178 TYR A C 1
ATOM 1387 O O . TYR A 1 178 ? 34.859 -1.869 26.241 1.00 29.20 178 TYR A O 1
ATOM 1396 N N . ILE A 1 179 ? 35.387 -2.083 28.426 1.00 28.31 179 ILE A N 1
ATOM 1397 C CA . ILE A 1 179 ? 36.820 -2.031 28.154 1.00 29.72 179 ILE A CA 1
ATOM 1398 C C . ILE A 1 179 ? 37.290 -3.225 27.313 1.00 29.65 179 ILE A C 1
ATOM 1399 O O . ILE A 1 179 ? 38.039 -3.087 26.356 1.00 28.34 179 ILE A O 1
ATOM 1404 N N . ARG A 1 180 ? 36.840 -4.432 27.712 1.00 30.14 180 ARG A N 1
ATOM 1405 C CA . ARG A 1 180 ? 37.221 -5.615 26.942 1.00 32.64 180 ARG A CA 1
ATOM 1406 C C . ARG A 1 180 ? 36.838 -5.469 25.461 1.00 32.96 180 ARG A C 1
ATOM 1407 O O . ARG A 1 180 ? 37.541 -5.903 24.560 1.00 33.84 180 ARG A O 1
ATOM 1415 N N . LYS A 1 181 ? 35.651 -4.867 25.229 1.00 32.92 181 LYS A N 1
ATOM 1416 C CA . LYS A 1 181 ? 35.144 -4.746 23.859 1.00 34.37 181 LYS A CA 1
ATOM 1417 C C . LYS A 1 181 ? 35.763 -3.573 23.084 1.00 33.06 181 LYS A C 1
ATOM 1418 O O . LYS A 1 181 ? 35.398 -3.298 21.949 1.00 34.89 181 LYS A O 1
ATOM 1424 N N . GLY A 1 182 ? 36.661 -2.824 23.748 1.00 32.36 182 GLY A N 1
ATOM 1425 C CA . GLY A 1 182 ? 37.333 -1.783 22.978 1.00 30.83 182 GLY A CA 1
ATOM 1426 C C . GLY A 1 182 ? 36.649 -0.414 23.113 1.00 31.41 182 GLY A C 1
ATOM 1427 O O . GLY A 1 182 ? 36.886 0.509 22.345 1.00 32.17 182 GLY A O 1
ATOM 1428 N N . TYR A 1 183 ? 35.750 -0.302 24.108 1.00 30.55 183 TYR A N 1
ATOM 1429 C CA . TYR A 1 183 ? 35.092 0.975 24.358 1.00 31.58 183 TYR A CA 1
ATOM 1430 C C . TYR A 1 183 ? 36.067 2.011 24.923 1.00 31.68 183 TYR A C 1
ATOM 1431 O O . TYR A 1 183 ? 37.004 1.693 25.643 1.00 31.93 183 TYR A O 1
ATOM 1440 N N . VAL A 1 184 ? 35.855 3.292 24.560 1.00 30.32 184 VAL A N 1
ATOM 1441 C CA . VAL A 1 184 ? 36.707 4.345 25.113 1.00 30.89 184 VAL A CA 1
ATOM 1442 C C . VAL A 1 184 ? 35.895 5.392 25.886 1.00 31.19 184 VAL A C 1
ATOM 1443 O O . VAL A 1 184 ? 34.683 5.492 25.753 1.00 33.09 184 VAL A O 1
ATOM 1447 N N . TRP A 1 185 ? 36.607 6.146 26.758 1.00 28.90 185 TRP A N 1
ATOM 1448 C CA . TRP A 1 185 ? 35.945 7.175 27.561 1.00 27.43 185 TRP A CA 1
ATOM 1449 C C . TRP A 1 185 ? 35.533 8.367 26.692 1.00 28.07 185 TRP A C 1
ATOM 1450 O O . TRP A 1 185 ? 36.259 8.813 25.809 1.00 26.83 185 TRP A O 1
ATOM 1461 N N . ASN A 1 186 ? 34.306 8.871 26.947 1.00 26.49 186 ASN A N 1
ATOM 1462 C CA . ASN A 1 186 ? 33.869 10.116 26.320 1.00 28.42 186 ASN A CA 1
ATOM 1463 C C . ASN A 1 186 ? 34.578 11.308 26.974 1.00 27.91 186 ASN A C 1
ATOM 1464 O O . ASN A 1 186 ? 34.440 11.566 28.162 1.00 28.02 186 ASN A O 1
ATOM 1469 N N . GLY A 1 187 ? 35.387 12.015 26.166 1.00 26.19 187 GLY A N 1
ATOM 1470 C CA . GLY A 1 187 ? 36.228 13.065 26.733 1.00 27.51 187 GLY A CA 1
ATOM 1471 C C . GLY A 1 187 ? 35.476 14.392 26.940 1.00 28.23 187 GLY A C 1
ATOM 1472 O O . GLY A 1 187 ? 36.001 15.354 27.485 1.00 28.24 187 GLY A O 1
ATOM 1473 N N . GLY A 1 188 ? 34.223 14.453 26.443 1.00 27.79 188 GLY A N 1
ATOM 1474 C CA . GLY A 1 188 ? 33.497 15.679 26.764 1.00 29.90 188 GLY A CA 1
ATOM 1475 C C . GLY A 1 188 ? 33.787 16.809 25.766 1.00 30.25 188 GLY A C 1
ATOM 1476 O O . GLY A 1 188 ? 33.345 17.940 25.917 1.00 30.34 188 GLY A O 1
ATOM 1477 N N . VAL A 1 189 ? 34.593 16.484 24.737 1.00 29.99 189 VAL A N 1
ATOM 1478 C CA . VAL A 1 189 ? 34.919 17.497 23.735 1.00 30.85 189 VAL A CA 1
ATOM 1479 C C . VAL A 1 189 ? 34.298 17.171 22.374 1.00 32.09 189 VAL A C 1
ATOM 1480 O O . VAL A 1 189 ? 34.216 16.027 21.949 1.00 33.06 189 VAL A O 1
ATOM 1484 N N . PHE A 1 190 ? 33.819 18.233 21.698 1.00 31.01 190 PHE A N 1
ATOM 1485 C CA . PHE A 1 190 ? 33.138 18.019 20.424 1.00 31.91 190 PHE A CA 1
ATOM 1486 C C . PHE A 1 190 ? 33.535 19.069 19.380 1.00 32.40 190 PHE A C 1
ATOM 1487 O O . PHE A 1 190 ? 33.900 20.193 19.699 1.00 34.35 190 PHE A O 1
ATOM 1495 N N . ALA A 1 191 ? 33.480 18.636 18.107 1.00 33.05 191 ALA A N 1
ATOM 1496 C CA . ALA A 1 191 ? 33.798 19.544 17.012 1.00 33.97 191 ALA A CA 1
ATOM 1497 C C . ALA A 1 191 ? 32.848 19.336 15.832 1.00 35.12 191 ALA A C 1
ATOM 1498 O O . ALA A 1 191 ? 32.629 18.224 15.370 1.00 36.77 191 ALA A O 1
ATOM 1500 N N . PHE A 1 192 ? 32.239 20.453 15.397 1.00 33.90 192 PHE A N 1
ATOM 1501 C CA . PHE A 1 192 ? 31.306 20.378 14.280 1.00 32.35 192 PHE A CA 1
ATOM 1502 C C . PHE A 1 192 ? 31.075 21.758 13.668 1.00 33.07 192 PHE A C 1
ATOM 1503 O O . PHE A 1 192 ? 31.316 22.790 14.278 1.00 33.95 192 PHE A O 1
ATOM 1511 N N . ALA A 1 193 ? 30.637 21.757 12.398 1.00 33.06 193 ALA A N 1
ATOM 1512 C CA . ALA A 1 193 ? 30.139 23.005 11.842 1.00 34.12 193 ALA A CA 1
ATOM 1513 C C . ALA A 1 193 ? 28.816 23.372 12.509 1.00 32.49 193 ALA A C 1
ATOM 1514 O O . ALA A 1 193 ? 27.971 22.527 12.785 1.00 33.42 193 ALA A O 1
ATOM 1516 N N . PRO A 1 194 ? 28.662 24.666 12.827 1.00 34.81 194 PRO A N 1
ATOM 1517 C CA . PRO A 1 194 ? 27.465 25.141 13.499 1.00 34.18 194 PRO A CA 1
ATOM 1518 C C . PRO A 1 194 ? 26.177 24.594 12.866 1.00 34.69 194 PRO A C 1
ATOM 1519 O O . PRO A 1 194 ? 25.226 24.225 13.545 1.00 35.16 194 PRO A O 1
ATOM 1523 N N . ALA A 1 195 ? 26.151 24.567 11.517 1.00 35.42 195 ALA A N 1
ATOM 1524 C CA . ALA A 1 195 ? 24.947 24.090 10.840 1.00 35.87 195 ALA A CA 1
ATOM 1525 C C . ALA A 1 195 ? 24.614 22.628 11.178 1.00 37.12 195 ALA A C 1
ATOM 1526 O O . ALA A 1 195 ? 23.465 22.245 11.333 1.00 36.13 195 ALA A O 1
ATOM 1528 N N . THR A 1 196 ? 25.664 21.781 11.245 1.00 37.05 196 THR A N 1
ATOM 1529 C CA . THR A 1 196 ? 25.386 20.370 11.527 1.00 37.67 196 THR A CA 1
ATOM 1530 C C . THR A 1 196 ? 24.739 20.167 12.905 1.00 36.34 196 THR A C 1
ATOM 1531 O O . THR A 1 196 ? 23.958 19.252 13.127 1.00 36.37 196 THR A O 1
ATOM 1535 N N . MET A 1 197 ? 25.102 21.039 13.871 1.00 35.07 197 MET A N 1
ATOM 1536 C CA . MET A 1 197 ? 24.439 20.935 15.173 1.00 34.50 197 MET A CA 1
ATOM 1537 C C . MET A 1 197 ? 23.010 21.480 15.110 1.00 34.09 197 MET A C 1
ATOM 1538 O O . MET A 1 197 ? 22.092 20.980 15.746 1.00 35.15 197 MET A O 1
ATOM 1543 N N . ALA A 1 198 ? 22.844 22.568 14.330 1.00 34.23 198 ALA A N 1
ATOM 1544 C CA . ALA A 1 198 ? 21.498 23.090 14.138 1.00 35.08 198 ALA A CA 1
ATOM 1545 C C . ALA A 1 198 ? 20.568 21.998 13.617 1.00 35.56 198 ALA A C 1
ATOM 1546 O O . ALA A 1 198 ? 19.448 21.813 14.074 1.00 35.52 198 ALA A O 1
ATOM 1548 N N . GLU A 1 199 ? 21.068 21.279 12.592 1.00 37.10 199 GLU A N 1
ATOM 1549 C CA . GLU A 1 199 ? 20.269 20.204 12.012 1.00 40.35 199 GLU A CA 1
ATOM 1550 C C . GLU A 1 199 ? 20.028 19.079 13.021 1.00 40.10 199 GLU A C 1
ATOM 1551 O O . GLU A 1 199 ? 18.993 18.432 13.034 1.00 40.30 199 GLU A O 1
ATOM 1557 N N . LEU A 1 200 ? 21.047 18.822 13.864 1.00 38.98 200 LEU A N 1
ATOM 1558 C CA . LEU A 1 200 ? 20.860 17.798 14.887 1.00 38.14 200 LEU A CA 1
ATOM 1559 C C . LEU A 1 200 ? 19.775 18.194 15.892 1.00 38.09 200 LEU A C 1
ATOM 1560 O O . LEU A 1 200 ? 19.007 17.373 16.373 1.00 36.92 200 LEU A O 1
ATOM 1565 N N . PHE A 1 201 ? 19.765 19.499 16.251 1.00 36.94 201 PHE A N 1
ATOM 1566 C CA . PHE A 1 201 ? 18.705 19.975 17.140 1.00 38.71 201 PHE A CA 1
ATOM 1567 C C . PHE A 1 201 ? 17.333 19.696 16.511 1.00 40.75 201 PHE A C 1
ATOM 1568 O O . PHE A 1 201 ? 16.400 19.215 17.142 1.00 38.92 201 PHE A O 1
ATOM 1576 N N . ARG A 1 202 ? 17.229 20.057 15.213 1.00 43.04 202 ARG A N 1
ATOM 1577 C CA . ARG A 1 202 ? 15.968 19.883 14.492 1.00 46.61 202 ARG A CA 1
ATOM 1578 C C . ARG A 1 202 ? 15.468 18.432 14.534 1.00 46.85 202 ARG A C 1
ATOM 1579 O O . ARG A 1 202 ? 14.282 18.158 14.662 1.00 46.86 202 ARG A O 1
ATOM 1587 N N . ARG A 1 203 ? 16.423 17.484 14.388 1.00 47.38 203 ARG A N 1
ATOM 1588 C CA . ARG A 1 203 ? 16.031 16.071 14.297 1.00 47.31 203 ARG A CA 1
ATOM 1589 C C . ARG A 1 203 ? 15.744 15.418 15.663 1.00 46.38 203 ARG A C 1
ATOM 1590 O O . ARG A 1 203 ? 14.799 14.663 15.822 1.00 45.52 203 ARG A O 1
ATOM 1598 N N . HIS A 1 204 ? 16.634 15.664 16.661 1.00 44.30 204 HIS A N 1
ATOM 1599 C CA . HIS A 1 204 ? 16.477 14.942 17.941 1.00 42.84 204 HIS A CA 1
ATOM 1600 C C . HIS A 1 204 ? 16.164 15.832 19.156 1.00 41.40 204 HIS A C 1
ATOM 1601 O O . HIS A 1 204 ? 15.950 15.344 20.257 1.00 40.70 204 HIS A O 1
ATOM 1608 N N . LEU A 1 205 ? 16.183 17.168 18.965 1.00 39.39 205 LEU A N 1
ATOM 1609 C CA . LEU A 1 205 ? 15.975 18.054 20.122 1.00 38.96 205 LEU A CA 1
ATOM 1610 C C . LEU A 1 205 ? 15.191 19.329 19.757 1.00 37.63 205 LEU A C 1
ATOM 1611 O O . LEU A 1 205 ? 15.698 20.449 19.770 1.00 37.43 205 LEU A O 1
ATOM 1616 N N . PRO A 1 206 ? 13.920 19.087 19.370 1.00 37.02 206 PRO A N 1
ATOM 1617 C CA . PRO A 1 206 ? 13.016 20.144 18.896 1.00 35.49 206 PRO A CA 1
ATOM 1618 C C . PRO A 1 206 ? 13.003 21.409 19.757 1.00 34.67 206 PRO A C 1
ATOM 1619 O O . PRO A 1 206 ? 12.929 22.531 19.264 1.00 35.18 206 PRO A O 1
ATOM 1623 N N . SER A 1 207 ? 13.003 21.206 21.087 1.00 33.18 207 SER A N 1
ATOM 1624 C CA . SER A 1 207 ? 12.989 22.351 21.991 1.00 34.65 207 SER A CA 1
ATOM 1625 C C . SER A 1 207 ? 14.157 23.311 21.719 1.00 34.29 207 SER A C 1
ATOM 1626 O O . SER A 1 207 ? 14.038 24.527 21.788 1.00 35.15 207 SER A O 1
ATOM 1629 N N . HIS A 1 208 ? 15.335 22.713 21.445 1.00 33.24 208 HIS A N 1
ATOM 1630 C CA . HIS A 1 208 ? 16.527 23.534 21.231 1.00 34.13 208 HIS A CA 1
ATOM 1631 C C . HIS A 1 208 ? 16.587 24.110 19.811 1.00 33.40 208 HIS A C 1
ATOM 1632 O O . HIS A 1 208 ? 17.131 25.179 19.564 1.00 33.00 208 HIS A O 1
ATOM 1639 N N . HIS A 1 209 ? 16.054 23.339 18.840 1.00 34.42 209 HIS A N 1
ATOM 1640 C CA . HIS A 1 209 ? 16.022 23.863 17.471 1.00 36.23 209 HIS A CA 1
ATOM 1641 C C . HIS A 1 209 ? 15.131 25.107 17.393 1.00 34.53 209 HIS A C 1
ATOM 1642 O O . HIS A 1 209 ? 15.461 26.124 16.790 1.00 35.31 209 HIS A O 1
ATOM 1649 N N . GLU A 1 210 ? 13.946 24.987 18.032 1.00 34.45 210 GLU A N 1
ATOM 1650 C CA . GLU A 1 210 ? 13.028 26.126 18.077 1.00 34.61 210 GLU A CA 1
ATOM 1651 C C . GLU A 1 210 ? 13.638 27.296 18.851 1.00 33.75 210 GLU A C 1
ATOM 1652 O O . GLU A 1 210 ? 13.534 28.456 18.477 1.00 32.86 210 GLU A O 1
ATOM 1658 N N . ALA A 1 211 ? 14.261 26.953 19.995 1.00 31.85 211 ALA A N 1
ATOM 1659 C CA . ALA A 1 211 ? 14.905 27.993 20.786 1.00 31.37 211 ALA A CA 1
ATOM 1660 C C . ALA A 1 211 ? 15.987 28.716 19.982 1.00 32.24 211 ALA A C 1
ATOM 1661 O O . ALA A 1 211 ? 16.128 29.930 20.018 1.00 30.19 211 ALA A O 1
ATOM 1663 N N . LEU A 1 212 ? 16.789 27.908 19.263 1.00 30.52 212 LEU A N 1
ATOM 1664 C CA . LEU A 1 212 ? 17.861 28.477 18.451 1.00 31.46 212 LEU A CA 1
ATOM 1665 C C . LEU A 1 212 ? 17.326 29.451 17.392 1.00 31.14 212 LEU A C 1
ATOM 1666 O O . LEU A 1 212 ? 17.880 30.516 17.146 1.00 30.65 212 LEU A O 1
ATOM 1671 N N . GLU A 1 213 ? 16.228 29.030 16.719 1.00 30.36 213 GLU A N 1
ATOM 1672 C CA . GLU A 1 213 ? 15.639 29.903 15.702 1.00 34.02 213 GLU A CA 1
ATOM 1673 C C . GLU A 1 213 ? 15.184 31.238 16.307 1.00 32.54 213 GLU A C 1
ATOM 1674 O O . GLU A 1 213 ? 15.388 32.310 15.755 1.00 33.07 213 GLU A O 1
ATOM 1680 N N . ARG A 1 214 ? 14.510 31.142 17.472 1.00 30.60 214 ARG A N 1
ATOM 1681 C CA . ARG A 1 214 ? 13.959 32.351 18.069 1.00 32.21 214 ARG A CA 1
ATOM 1682 C C . ARG A 1 214 ? 15.057 33.285 18.588 1.00 31.90 214 ARG A C 1
ATOM 1683 O O . ARG A 1 214 ? 14.935 34.503 18.574 1.00 31.27 214 ARG A O 1
ATOM 1691 N N . LEU A 1 215 ? 16.142 32.675 19.096 1.00 32.47 215 LEU A N 1
ATOM 1692 C CA . LEU A 1 215 ? 17.243 33.490 19.600 1.00 32.09 215 LEU A CA 1
ATOM 1693 C C . LEU A 1 215 ? 17.849 34.352 18.491 1.00 32.03 215 LEU A C 1
ATOM 1694 O O . LEU A 1 215 ? 18.079 35.546 18.635 1.00 32.15 215 LEU A O 1
ATOM 1699 N N . LEU A 1 216 ? 18.140 33.692 17.357 1.00 32.91 216 LEU A N 1
ATOM 1700 C CA . LEU A 1 216 ? 18.675 34.417 16.213 1.00 35.17 216 LEU A CA 1
ATOM 1701 C C . LEU A 1 216 ? 17.686 35.476 15.713 1.00 34.88 216 LEU A C 1
ATOM 1702 O O . LEU A 1 216 ? 18.045 36.468 15.086 1.00 34.78 216 LEU A O 1
ATOM 1707 N N . ALA A 1 217 ? 16.393 35.214 15.988 1.00 32.72 217 ALA A N 1
ATOM 1708 C CA . ALA A 1 217 ? 15.348 36.097 15.482 1.00 34.99 217 ALA A CA 1
ATOM 1709 C C . ALA A 1 217 ? 14.951 37.167 16.504 1.00 35.36 217 ALA A C 1
ATOM 1710 O O . ALA A 1 217 ? 13.917 37.813 16.394 1.00 33.60 217 ALA A O 1
ATOM 1712 N N . GLY A 1 218 ? 15.779 37.317 17.556 1.00 36.10 218 GLY A N 1
ATOM 1713 C CA . GLY A 1 218 ? 15.604 38.452 18.462 1.00 34.42 218 GLY A CA 1
ATOM 1714 C C . GLY A 1 218 ? 14.888 38.111 19.784 1.00 34.79 218 GLY A C 1
ATOM 1715 O O . GLY A 1 218 ? 14.552 38.983 20.576 1.00 34.20 218 GLY A O 1
ATOM 1716 N N . ALA A 1 219 ? 14.610 36.813 20.025 1.00 33.64 219 ALA A N 1
ATOM 1717 C CA . ALA A 1 219 ? 13.943 36.461 21.290 1.00 34.07 219 ALA A CA 1
ATOM 1718 C C . ALA A 1 219 ? 14.825 36.747 22.513 1.00 35.87 219 ALA A C 1
ATOM 1719 O O . ALA A 1 219 ? 16.041 36.851 22.424 1.00 35.46 219 ALA A O 1
ATOM 1721 N N . SER A 1 220 ? 14.166 36.920 23.685 1.00 35.91 220 SER A N 1
ATOM 1722 C CA . SER A 1 220 ? 14.909 37.197 24.916 1.00 36.32 220 SER A CA 1
ATOM 1723 C C . SER A 1 220 ? 15.545 35.929 25.489 1.00 37.03 220 SER A C 1
ATOM 1724 O O . SER A 1 220 ? 14.911 34.898 25.657 1.00 35.17 220 SER A O 1
ATOM 1727 N N . LEU A 1 221 ? 16.858 36.029 25.754 1.00 35.13 221 LEU A N 1
ATOM 1728 C CA . LEU A 1 221 ? 17.598 34.901 26.306 1.00 36.81 221 LEU A CA 1
ATOM 1729 C C . LEU A 1 221 ? 16.927 34.351 27.567 1.00 35.98 221 LEU A C 1
ATOM 1730 O O . LEU A 1 221 ? 16.751 33.152 27.745 1.00 36.69 221 LEU A O 1
ATOM 1735 N N . GLU A 1 222 ? 16.584 35.278 28.480 1.00 35.84 222 GLU A N 1
ATOM 1736 C CA . GLU A 1 222 ? 15.938 34.864 29.719 1.00 37.83 222 GLU A CA 1
ATOM 1737 C C . GLU A 1 222 ? 14.661 34.066 29.448 1.00 37.39 222 GLU A C 1
ATOM 1738 O O . GLU A 1 222 ? 14.428 32.997 29.996 1.00 36.50 222 GLU A O 1
ATOM 1744 N N . GLU A 1 223 ? 13.796 34.647 28.595 1.00 35.39 223 GLU A N 1
ATOM 1745 C CA . GLU A 1 223 ? 12.548 33.970 28.264 1.00 35.43 223 GLU A CA 1
ATOM 1746 C C . GLU A 1 223 ? 12.801 32.583 27.670 1.00 34.84 223 GLU A C 1
ATOM 1747 O O . GLU A 1 223 ? 12.277 31.577 28.129 1.00 33.66 223 GLU A O 1
ATOM 1753 N N . VAL A 1 224 ? 13.618 32.596 26.594 1.00 33.46 224 VAL A N 1
ATOM 1754 C CA . VAL A 1 224 ? 13.927 31.344 25.901 1.00 33.20 224 VAL A CA 1
ATOM 1755 C C . VAL A 1 224 ? 14.484 30.273 26.851 1.00 34.92 224 VAL A C 1
ATOM 1756 O O . VAL A 1 224 ? 14.044 29.132 26.866 1.00 35.06 224 VAL A O 1
ATOM 1760 N N . TYR A 1 225 ? 15.518 30.668 27.633 1.00 34.95 225 TYR A N 1
ATOM 1761 C CA . TYR A 1 225 ? 16.180 29.690 28.505 1.00 37.85 225 TYR A CA 1
ATOM 1762 C C . TYR A 1 225 ? 15.224 29.101 29.555 1.00 39.43 225 TYR A C 1
ATOM 1763 O O . TYR A 1 225 ? 15.283 27.929 29.906 1.00 39.45 225 TYR A O 1
ATOM 1772 N N . ALA A 1 226 ? 14.337 29.964 30.090 1.00 38.25 226 ALA A N 1
ATOM 1773 C CA . ALA A 1 226 ? 13.443 29.494 31.153 1.00 38.24 226 ALA A CA 1
ATOM 1774 C C . ALA A 1 226 ? 12.562 28.315 30.700 1.00 39.44 226 ALA A C 1
ATOM 1775 O O . ALA A 1 226 ? 12.284 27.383 31.442 1.00 39.72 226 ALA A O 1
ATOM 1777 N N . GLY A 1 227 ? 12.092 28.397 29.437 1.00 39.22 227 GLY A N 1
ATOM 1778 C CA . GLY A 1 227 ? 11.177 27.363 28.939 1.00 38.23 227 GLY A CA 1
ATOM 1779 C C . GLY A 1 227 ? 11.898 26.160 28.312 1.00 39.66 227 GLY A C 1
ATOM 1780 O O . GLY A 1 227 ? 11.292 25.250 27.757 1.00 37.63 227 GLY A O 1
ATOM 1781 N N . LEU A 1 228 ? 13.238 26.192 28.373 1.00 39.67 228 LEU A N 1
ATOM 1782 C CA . LEU A 1 228 ? 14.054 25.123 27.810 1.00 40.99 228 LEU A CA 1
ATOM 1783 C C . LEU A 1 228 ? 14.200 23.978 28.824 1.00 41.63 228 LEU A C 1
ATOM 1784 O O . LEU A 1 228 ? 14.349 24.195 30.020 1.00 41.86 228 LEU A O 1
ATOM 1789 N N . PRO A 1 229 ? 14.103 22.727 28.332 1.00 41.08 229 PRO A N 1
ATOM 1790 C CA . PRO A 1 229 ? 14.301 21.552 29.186 1.00 41.56 229 PRO A CA 1
ATOM 1791 C C . PRO A 1 229 ? 15.790 21.352 29.514 1.00 42.03 229 PRO A C 1
ATOM 1792 O O . PRO A 1 229 ? 16.678 21.550 28.687 1.00 41.88 229 PRO A O 1
ATOM 1796 N N . LYS A 1 230 ? 16.065 20.938 30.767 1.00 42.65 230 LYS A N 1
ATOM 1797 C CA . LYS A 1 230 ? 17.449 20.693 31.177 1.00 42.12 230 LYS A CA 1
ATOM 1798 C C . LYS A 1 230 ? 17.941 19.322 30.705 1.00 41.55 230 LYS A C 1
ATOM 1799 O O . LYS A 1 230 ? 17.454 18.276 31.120 1.00 41.21 230 LYS A O 1
ATOM 1805 N N . ILE A 1 231 ? 18.911 19.344 29.769 1.00 40.98 231 ILE A N 1
ATOM 1806 C CA . ILE A 1 231 ? 19.452 18.092 29.249 1.00 40.92 231 ILE A CA 1
ATOM 1807 C C . ILE A 1 231 ? 20.890 18.265 28.765 1.00 41.44 231 ILE A C 1
ATOM 1808 O O . ILE A 1 231 ? 21.296 19.319 28.286 1.00 40.51 231 ILE A O 1
ATOM 1813 N N . SER A 1 232 ? 21.699 17.200 28.946 1.00 39.64 232 SER A N 1
ATOM 1814 C CA . SER A 1 232 ? 23.069 17.247 28.455 1.00 40.31 232 SER A CA 1
ATOM 1815 C C . SER A 1 232 ? 23.097 17.103 26.936 1.00 40.16 232 SER A C 1
ATOM 1816 O O . SER A 1 232 ? 22.167 16.617 26.311 1.00 40.66 232 SER A O 1
ATOM 1819 N N . ILE A 1 233 ? 24.188 17.595 26.330 1.00 39.88 233 ILE A N 1
ATOM 1820 C CA . ILE A 1 233 ? 24.295 17.460 24.887 1.00 40.28 233 ILE A CA 1
ATOM 1821 C C . ILE A 1 233 ? 24.567 16.007 24.492 1.00 41.27 233 ILE A C 1
ATOM 1822 O O . ILE A 1 233 ? 24.257 15.556 23.398 1.00 39.65 233 ILE A O 1
ATOM 1827 N N . ASP A 1 234 ? 25.199 15.274 25.430 1.00 42.95 234 ASP A N 1
ATOM 1828 C CA . ASP A 1 234 ? 25.501 13.870 25.175 1.00 46.16 234 ASP A CA 1
ATOM 1829 C C . ASP A 1 234 ? 24.225 13.039 25.014 1.00 46.63 234 ASP A C 1
ATOM 1830 O O . ASP A 1 234 ? 24.091 12.212 24.122 1.00 47.07 234 ASP A O 1
ATOM 1835 N N . TYR A 1 235 ? 23.282 13.256 25.950 1.00 48.38 235 TYR A N 1
ATOM 1836 C CA . TYR A 1 235 ? 22.045 12.482 25.926 1.00 49.64 235 TYR A CA 1
ATOM 1837 C C . TYR A 1 235 ? 21.040 13.044 24.919 1.00 48.63 235 TYR A C 1
ATOM 1838 O O . TYR A 1 235 ? 20.309 12.324 24.252 1.00 47.61 235 TYR A O 1
ATOM 1847 N N . GLY A 1 236 ? 20.996 14.387 24.847 1.00 47.25 236 GLY A N 1
ATOM 1848 C CA . GLY A 1 236 ? 19.997 15.030 24.003 1.00 45.24 236 GLY A CA 1
ATOM 1849 C C . GLY A 1 236 ? 20.320 14.903 22.511 1.00 44.00 236 GLY A C 1
ATOM 1850 O O . GLY A 1 236 ? 19.444 14.886 21.656 1.00 42.63 236 GLY A O 1
ATOM 1851 N N . VAL A 1 237 ? 21.629 14.848 22.202 1.00 42.92 237 VAL A N 1
ATOM 1852 C CA . VAL A 1 237 ? 22.020 14.857 20.796 1.00 41.38 237 VAL A CA 1
ATOM 1853 C C . VAL A 1 237 ? 22.975 13.714 20.438 1.00 41.61 237 VAL A C 1
ATOM 1854 O O . VAL A 1 237 ? 22.735 12.918 19.539 1.00 41.33 237 VAL A O 1
ATOM 1858 N N . MET A 1 238 ? 24.112 13.677 21.153 1.00 42.23 238 MET A N 1
ATOM 1859 C CA . MET A 1 238 ? 25.184 12.767 20.763 1.00 43.10 238 MET A CA 1
ATOM 1860 C C . MET A 1 238 ? 24.731 11.307 20.658 1.00 43.84 238 MET A C 1
ATOM 1861 O O . MET A 1 238 ? 25.057 10.592 19.720 1.00 44.05 238 MET A O 1
ATOM 1866 N N . GLU A 1 239 ? 23.987 10.854 21.683 1.00 43.90 239 GLU A N 1
ATOM 1867 C CA . GLU A 1 239 ? 23.604 9.446 21.717 1.00 46.27 239 GLU A CA 1
ATOM 1868 C C . GLU A 1 239 ? 22.635 9.076 20.589 1.00 46.34 239 GLU A C 1
ATOM 1869 O O . GLU A 1 239 ? 22.350 7.913 20.329 1.00 46.38 239 GLU A O 1
ATOM 1875 N N . LYS A 1 240 ? 22.099 10.119 19.928 1.00 45.98 240 LYS A N 1
ATOM 1876 C CA . LYS A 1 240 ? 21.156 9.867 18.838 1.00 46.06 240 LYS A CA 1
ATOM 1877 C C . LYS A 1 240 ? 21.753 10.191 17.462 1.00 45.31 240 LYS A C 1
ATOM 1878 O O . LYS A 1 240 ? 21.205 9.851 16.419 1.00 44.47 240 LYS A O 1
ATOM 1884 N N . ALA A 1 241 ? 22.903 10.900 17.471 1.00 44.64 241 ALA A N 1
ATOM 1885 C CA . ALA A 1 241 ? 23.528 11.305 16.209 1.00 45.15 241 ALA A CA 1
ATOM 1886 C C . ALA A 1 241 ? 23.966 10.110 15.346 1.00 46.14 241 ALA A C 1
ATOM 1887 O O . ALA A 1 241 ? 24.574 9.155 15.811 1.00 46.21 241 ALA A O 1
ATOM 1889 N N . GLU A 1 242 ? 23.618 10.199 14.038 1.00 46.58 242 GLU A N 1
ATOM 1890 C CA . GLU A 1 242 ? 23.877 9.091 13.111 1.00 47.66 242 GLU A CA 1
ATOM 1891 C C . GLU A 1 242 ? 25.268 9.153 12.453 1.00 46.10 242 GLU A C 1
ATOM 1892 O O . GLU A 1 242 ? 25.862 8.142 12.100 1.00 45.19 242 GLU A O 1
ATOM 1898 N N . ARG A 1 243 ? 25.777 10.386 12.240 1.00 45.10 243 ARG A N 1
ATOM 1899 C CA . ARG A 1 243 ? 27.093 10.541 11.621 1.00 45.79 243 ARG A CA 1
ATOM 1900 C C . ARG A 1 243 ? 28.138 11.083 12.606 1.00 44.91 243 ARG A C 1
ATOM 1901 O O . ARG A 1 243 ? 28.339 12.283 12.741 1.00 44.19 243 ARG A O 1
ATOM 1909 N N . VAL A 1 244 ? 28.789 10.158 13.351 1.00 43.17 244 VAL A N 1
ATOM 1910 C CA . VAL A 1 244 ? 29.739 10.545 14.384 1.00 40.68 244 VAL A CA 1
ATOM 1911 C C . VAL A 1 244 ? 31.143 9.997 14.111 1.00 40.06 244 VAL A C 1
ATOM 1912 O O . VAL A 1 244 ? 31.338 8.852 13.725 1.00 38.84 244 VAL A O 1
ATOM 1916 N N . ARG A 1 245 ? 32.140 10.885 14.286 1.00 38.78 245 ARG A N 1
ATOM 1917 C CA . ARG A 1 245 ? 33.530 10.449 14.211 1.00 38.45 245 ARG A CA 1
ATOM 1918 C C . ARG A 1 245 ? 34.235 10.656 15.555 1.00 37.56 245 ARG A C 1
ATOM 1919 O O . ARG A 1 245 ? 33.879 11.514 16.349 1.00 37.92 245 ARG A O 1
ATOM 1927 N N . VAL A 1 246 ? 35.241 9.803 15.822 1.00 34.94 246 VAL A N 1
ATOM 1928 C CA . VAL A 1 246 ? 35.942 9.912 17.097 1.00 34.21 246 VAL A CA 1
ATOM 1929 C C . VAL A 1 246 ? 37.461 9.953 16.911 1.00 34.92 246 VAL A C 1
ATOM 1930 O O . VAL A 1 246 ? 38.051 9.129 16.224 1.00 35.40 246 VAL A O 1
ATOM 1934 N N . VAL A 1 247 ? 38.066 10.922 17.585 1.00 33.87 247 VAL A N 1
ATOM 1935 C CA . VAL A 1 247 ? 39.514 11.058 17.684 1.00 34.76 247 VAL A CA 1
ATOM 1936 C C . VAL A 1 247 ? 40.027 10.620 19.058 1.00 35.09 247 VAL A C 1
ATOM 1937 O O . VAL A 1 247 ? 39.539 11.033 20.100 1.00 35.60 247 VAL A O 1
ATOM 1941 N N . LEU A 1 248 ? 41.025 9.716 19.032 1.00 34.79 248 LEU A N 1
ATOM 1942 C CA . LEU A 1 248 ? 41.581 9.229 20.287 1.00 35.35 248 LEU A CA 1
ATOM 1943 C C . LEU A 1 248 ? 42.712 10.126 20.796 1.00 35.36 248 LEU A C 1
ATOM 1944 O O . LEU A 1 248 ? 43.742 10.309 20.160 1.00 36.70 248 LEU A O 1
ATOM 1949 N N . GLY A 1 249 ? 42.472 10.730 21.974 1.00 34.68 249 GLY A N 1
ATOM 1950 C CA . GLY A 1 249 ? 43.524 11.513 22.612 1.00 36.70 249 GLY A CA 1
ATOM 1951 C C . GLY A 1 249 ? 44.419 10.615 23.470 1.00 38.70 249 GLY A C 1
ATOM 1952 O O . GLY A 1 249 ? 43.964 9.718 24.166 1.00 41.41 249 GLY A O 1
ATOM 1953 N N . ARG A 1 250 ? 45.742 10.849 23.371 1.00 39.65 250 ARG A N 1
ATOM 1954 C CA . ARG A 1 250 ? 46.673 9.982 24.088 1.00 43.41 250 ARG A CA 1
ATOM 1955 C C . ARG A 1 250 ? 47.381 10.715 25.229 1.00 41.73 250 ARG A C 1
ATOM 1956 O O . ARG A 1 250 ? 48.332 10.226 25.826 1.00 45.93 250 ARG A O 1
ATOM 1964 N N . PHE A 1 251 ? 46.888 11.925 25.544 1.00 38.82 251 PHE A N 1
ATOM 1965 C CA . PHE A 1 251 ? 47.367 12.607 26.735 1.00 35.33 251 PHE A CA 1
ATOM 1966 C C . PHE A 1 251 ? 46.644 12.142 28.000 1.00 34.37 251 PHE A C 1
ATOM 1967 O O . PHE A 1 251 ? 45.535 11.626 27.955 1.00 33.70 251 PHE A O 1
ATOM 1975 N N . PRO A 1 252 ? 47.332 12.305 29.146 1.00 33.10 252 PRO A N 1
ATOM 1976 C CA . PRO A 1 252 ? 46.721 12.028 30.434 1.00 32.71 252 PRO A CA 1
ATOM 1977 C C . PRO A 1 252 ? 45.468 12.883 30.638 1.00 31.61 252 PRO A C 1
ATOM 1978 O O . PRO A 1 252 ? 45.431 14.066 30.324 1.00 31.57 252 PRO A O 1
ATOM 1982 N N . TRP A 1 253 ? 44.408 12.224 31.142 1.00 29.52 253 TRP A N 1
ATOM 1983 C CA . TRP A 1 253 ? 43.142 12.939 31.251 1.00 30.23 253 TRP A CA 1
ATOM 1984 C C . TRP A 1 253 ? 42.272 12.415 32.400 1.00 30.22 253 TRP A C 1
ATOM 1985 O O . TRP A 1 253 ? 42.100 11.221 32.605 1.00 31.75 253 TRP A O 1
ATOM 1996 N N . ASP A 1 254 ? 41.750 13.374 33.189 1.00 28.31 254 ASP A N 1
ATOM 1997 C CA . ASP A 1 254 ? 40.837 13.027 34.275 1.00 27.30 254 ASP A CA 1
ATOM 1998 C C . ASP A 1 254 ? 39.773 14.117 34.440 1.00 27.80 254 ASP A C 1
ATOM 1999 O O . ASP A 1 254 ? 40.027 15.298 34.263 1.00 27.42 254 ASP A O 1
ATOM 2004 N N . ASP A 1 255 ? 38.537 13.688 34.746 1.00 26.89 255 ASP A N 1
ATOM 2005 C CA . ASP A 1 255 ? 37.490 14.688 34.910 1.00 29.01 255 ASP A CA 1
ATOM 2006 C C . ASP A 1 255 ? 37.596 15.415 36.258 1.00 28.16 255 ASP A C 1
ATOM 2007 O O . ASP A 1 255 ? 36.942 16.420 36.508 1.00 28.42 255 ASP A O 1
ATOM 2012 N N . VAL A 1 256 ? 38.456 14.860 37.138 1.00 28.48 256 VAL A N 1
ATOM 2013 C CA . VAL A 1 256 ? 38.631 15.437 38.472 1.00 27.97 256 VAL A CA 1
ATOM 2014 C C . VAL A 1 256 ? 37.316 15.541 39.248 1.00 27.98 256 VAL A C 1
ATOM 2015 O O . VAL A 1 256 ? 36.975 16.571 39.815 1.00 30.19 256 VAL A O 1
ATOM 2019 N N . GLY A 1 257 ? 36.550 14.433 39.243 1.00 25.93 257 GLY A N 1
ATOM 2020 C CA . GLY A 1 257 ? 35.216 14.456 39.843 1.00 28.21 257 GLY A CA 1
ATOM 2021 C C . GLY A 1 257 ? 35.265 14.461 41.370 1.00 27.34 257 GLY A C 1
ATOM 2022 O O . GLY A 1 257 ? 34.401 15.001 42.051 1.00 28.03 257 GLY A O 1
ATOM 2023 N N . ASN A 1 258 ? 36.268 13.827 41.970 1.00 29.12 258 ASN A N 1
ATOM 2024 C CA . ASN A 1 258 ? 36.380 13.805 43.427 1.00 28.78 258 ASN A CA 1
ATOM 2025 C C . ASN A 1 258 ? 37.839 13.868 43.893 1.00 28.29 258 ASN A C 1
ATOM 2026 O O . ASN A 1 258 ? 38.772 13.856 43.101 1.00 28.17 258 ASN A O 1
ATOM 2031 N N . TRP A 1 259 ? 38.002 13.986 45.225 1.00 28.36 259 TRP A N 1
ATOM 2032 C CA . TRP A 1 259 ? 39.339 14.177 45.782 1.00 28.73 259 TRP A CA 1
ATOM 2033 C C . TRP A 1 259 ? 40.320 13.082 45.353 1.00 29.49 259 TRP A C 1
ATOM 2034 O O . TRP A 1 259 ? 41.520 13.293 45.238 1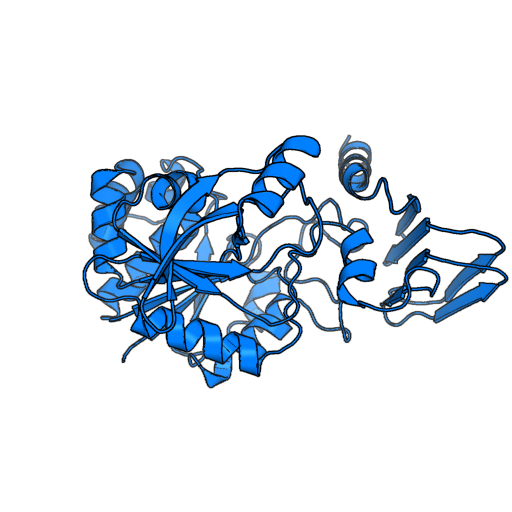.00 28.49 259 TRP A O 1
ATOM 2045 N N . ARG A 1 260 ? 39.782 11.864 45.158 1.00 28.99 260 ARG A N 1
ATOM 2046 C CA . ARG A 1 260 ? 40.651 10.760 44.767 1.00 31.88 260 ARG A CA 1
ATOM 2047 C C . ARG A 1 260 ? 41.307 11.010 43.406 1.00 31.21 260 ARG A C 1
ATOM 2048 O O . ARG A 1 260 ? 42.336 10.444 43.062 1.00 30.69 260 ARG A O 1
ATOM 2056 N N . ALA A 1 261 ? 40.650 11.868 42.604 1.00 28.71 261 ALA A N 1
ATOM 2057 C CA . ALA A 1 261 ? 41.176 12.157 41.274 1.00 30.90 261 ALA A CA 1
ATOM 2058 C C . ALA A 1 261 ? 42.579 12.762 41.342 1.00 30.87 261 ALA A C 1
ATOM 2059 O O . ALA A 1 261 ? 43.376 12.675 40.417 1.00 31.12 261 ALA A O 1
ATOM 2061 N N . LEU A 1 262 ? 42.852 13.436 42.472 1.00 31.08 262 LEU A N 1
ATOM 2062 C CA . LEU A 1 262 ? 44.166 14.041 42.639 1.00 30.76 262 LEU A CA 1
ATOM 2063 C C . LEU A 1 262 ? 45.273 12.986 42.555 1.00 30.90 262 LEU A C 1
ATOM 2064 O O . LEU A 1 262 ? 46.345 13.212 42.009 1.00 30.07 262 LEU A O 1
ATOM 2069 N N . GLU A 1 263 ? 44.990 11.829 43.145 1.00 29.50 263 GLU A N 1
ATOM 2070 C CA . GLU A 1 263 ? 45.966 10.758 43.139 1.00 30.01 263 GLU A CA 1
ATOM 2071 C C . GLU A 1 263 ? 46.146 10.241 41.710 1.00 30.28 263 GLU A C 1
ATOM 2072 O O . GLU A 1 263 ? 47.270 10.064 41.241 1.00 29.27 263 GLU A O 1
ATOM 2078 N N . ARG A 1 264 ? 45.031 10.010 41.022 1.00 29.19 264 ARG A N 1
ATOM 2079 C CA . ARG A 1 264 ? 45.072 9.516 39.651 1.00 30.84 264 ARG A CA 1
ATOM 2080 C C . ARG A 1 264 ? 45.836 10.493 38.769 1.00 31.01 264 ARG A C 1
ATOM 2081 O O . ARG A 1 264 ? 46.689 10.098 37.967 1.00 31.95 264 ARG A O 1
ATOM 2089 N N . VAL A 1 265 ? 45.533 11.775 38.919 1.00 30.60 265 VAL A N 1
ATOM 2090 C CA . VAL A 1 265 ? 46.201 12.780 38.114 1.00 30.95 265 VAL A CA 1
ATOM 2091 C C . VAL A 1 265 ? 47.714 12.775 38.343 1.00 31.81 265 VAL A C 1
ATOM 2092 O O . VAL A 1 265 ? 48.477 12.909 37.393 1.00 30.80 265 VAL A O 1
ATOM 2096 N N . PHE A 1 266 ? 48.152 12.597 39.589 1.00 31.07 266 PHE A N 1
ATOM 2097 C CA . PHE A 1 266 ? 49.595 12.633 39.806 1.00 32.50 266 PHE A CA 1
ATOM 2098 C C . PHE A 1 266 ? 50.305 11.500 39.041 1.00 33.27 266 PHE A C 1
ATOM 2099 O O . PHE A 1 266 ? 51.427 11.629 38.566 1.00 34.88 266 PHE A O 1
ATOM 2107 N N . SER A 1 267 ? 49.615 10.340 38.959 1.00 32.18 267 SER A N 1
ATOM 2108 C CA . SER A 1 267 ? 50.133 9.213 38.188 1.00 33.11 267 SER A CA 1
ATOM 2109 C C . SER A 1 267 ? 51.515 8.753 38.666 1.00 32.85 267 SER A C 1
ATOM 2110 O O . SER A 1 267 ? 52.440 8.522 37.895 1.00 33.76 267 SER A O 1
ATOM 2113 N N . GLN A 1 268 ? 51.638 8.643 39.998 1.00 31.48 268 GLN A N 1
ATOM 2114 C CA . GLN A 1 268 ? 52.876 8.114 40.563 1.00 31.31 268 GLN A CA 1
ATOM 2115 C C . GLN A 1 268 ? 52.643 6.770 41.271 1.00 31.45 268 GLN A C 1
ATOM 2116 O O . GLN A 1 268 ? 51.609 6.126 41.131 1.00 31.31 268 GLN A O 1
ATOM 2122 N N . ASP A 1 269 ? 53.598 6.301 42.068 1.00 31.57 269 ASP A N 1
ATOM 2123 C CA . ASP A 1 269 ? 53.369 5.073 42.829 1.00 32.60 269 ASP A CA 1
ATOM 2124 C C . ASP A 1 269 ? 52.228 5.375 43.801 1.00 33.11 269 ASP A C 1
ATOM 2125 O O . ASP A 1 269 ? 52.278 6.364 44.536 1.00 30.72 269 ASP A O 1
ATOM 2130 N N . PRO A 1 270 ? 51.185 4.524 43.815 1.00 33.56 270 PRO A N 1
ATOM 2131 C CA . PRO A 1 270 ? 50.027 4.701 44.696 1.00 34.11 270 PRO A CA 1
ATOM 2132 C C . PRO A 1 270 ? 50.374 4.958 46.163 1.00 33.75 270 PRO A C 1
ATOM 2133 O O . PRO A 1 270 ? 49.846 5.886 46.778 1.00 35.38 270 PRO A O 1
ATOM 2137 N N . HIS A 1 271 ? 51.275 4.150 46.709 1.00 31.32 271 HIS A N 1
ATOM 2138 C CA . HIS A 1 271 ? 51.658 4.276 48.108 1.00 32.86 271 HIS A CA 1
ATOM 2139 C C . HIS A 1 271 ? 52.305 5.615 48.489 1.00 32.02 271 HIS A C 1
ATOM 2140 O O . HIS A 1 271 ? 52.400 5.926 49.670 1.00 30.81 271 HIS A O 1
ATOM 2147 N N . GLU A 1 272 ? 52.762 6.392 47.504 1.00 30.32 272 GLU A N 1
ATOM 2148 C CA . GLU A 1 272 ? 53.364 7.698 47.791 1.00 31.17 272 GLU A CA 1
ATOM 2149 C C . GLU A 1 272 ? 52.221 8.680 48.087 1.00 30.02 272 GLU A C 1
ATOM 2150 O O . GLU A 1 272 ? 51.110 8.506 47.581 1.00 31.73 272 GLU A O 1
ATOM 2156 N N . ASN A 1 273 ? 52.482 9.701 48.901 1.00 28.84 273 ASN A N 1
ATOM 2157 C CA . ASN A 1 273 ? 51.442 10.671 49.228 1.00 28.70 273 ASN A CA 1
ATOM 2158 C C . ASN A 1 273 ? 51.323 11.748 48.153 1.00 29.74 273 ASN A C 1
ATOM 2159 O O . ASN A 1 273 ? 52.293 12.060 47.462 1.00 30.65 273 ASN A O 1
ATOM 2164 N N . VAL A 1 274 ? 50.121 12.298 48.011 1.00 29.94 274 VAL A N 1
ATOM 2165 C CA . VAL A 1 274 ? 49.847 13.338 47.029 1.00 30.24 274 VAL A CA 1
ATOM 2166 C C . VAL A 1 274 ? 49.471 14.606 47.781 1.00 32.11 274 VAL A C 1
ATOM 2167 O O . VAL A 1 274 ? 48.530 14.609 48.578 1.00 33.93 274 VAL A O 1
ATOM 2171 N N . VAL A 1 275 ? 50.206 15.680 47.524 1.00 30.88 275 VAL A N 1
ATOM 2172 C CA . VAL A 1 275 ? 49.967 16.941 48.206 1.00 30.82 275 VAL A CA 1
ATOM 2173 C C . VAL A 1 275 ? 49.729 18.118 47.265 1.00 31.65 275 VAL A C 1
ATOM 2174 O O . VAL A 1 275 ? 50.448 18.288 46.281 1.00 32.56 275 VAL A O 1
ATOM 2178 N N . LEU A 1 276 ? 48.709 18.915 47.561 1.00 31.08 276 LEU A N 1
ATOM 2179 C CA . LEU A 1 276 ? 48.410 20.112 46.777 1.00 32.68 276 LEU A CA 1
ATOM 2180 C C . LEU A 1 276 ? 48.104 21.236 47.746 1.00 32.91 276 LEU A C 1
ATOM 2181 O O . LEU A 1 276 ? 47.858 20.997 48.930 1.00 34.30 276 LEU A O 1
ATOM 2186 N N . GLY A 1 277 ? 48.109 22.462 47.240 1.00 32.34 277 GLY A N 1
ATOM 2187 C CA . GLY A 1 277 ? 47.855 23.608 48.092 1.00 31.57 277 GLY A CA 1
ATOM 2188 C C . GLY A 1 277 ? 49.182 24.256 48.421 1.00 33.05 277 GLY A C 1
ATOM 2189 O O . GLY A 1 277 ? 50.241 23.706 48.105 1.00 31.51 277 GLY A O 1
ATOM 2190 N N . GLU A 1 278 ? 49.141 25.418 49.061 1.00 34.55 278 GLU A N 1
ATOM 2191 C CA . GLU A 1 278 ? 50.368 26.120 49.415 1.00 37.85 278 GLU A CA 1
ATOM 2192 C C . GLU A 1 278 ? 50.851 25.748 50.812 1.00 37.73 278 GLU A C 1
ATOM 2193 O O . GLU A 1 278 ? 51.978 26.071 51.197 1.00 37.70 278 GLU A O 1
ATOM 2199 N N . GLY A 1 279 ? 49.993 25.068 51.566 1.00 37.46 279 GLY A N 1
ATOM 2200 C CA . GLY A 1 279 ? 50.356 24.651 52.911 1.00 37.70 279 GLY A CA 1
ATOM 2201 C C . GLY A 1 279 ? 51.399 23.547 52.899 1.00 37.61 279 GLY A C 1
ATOM 2202 O O . GLY A 1 279 ? 51.797 23.082 51.832 1.00 39.15 279 GLY A O 1
ATOM 2203 N N . ARG A 1 280 ? 51.830 23.119 54.082 1.00 38.24 280 ARG A N 1
ATOM 2204 C CA . ARG A 1 280 ? 52.848 22.075 54.217 1.00 37.42 280 ARG A CA 1
ATOM 2205 C C . ARG A 1 280 ? 52.308 20.770 54.807 1.00 36.29 280 ARG A C 1
ATOM 2206 O O . ARG A 1 280 ? 51.503 20.779 55.742 1.00 34.79 280 ARG A O 1
ATOM 2214 N N . HIS A 1 281 ? 52.767 19.649 54.262 1.00 34.00 281 HIS A N 1
ATOM 2215 C CA . HIS A 1 281 ? 52.342 18.338 54.746 1.00 33.68 281 HIS A CA 1
ATOM 2216 C C . HIS A 1 281 ? 53.436 17.673 55.566 1.00 33.71 281 HIS A C 1
ATOM 2217 O O . HIS A 1 281 ? 54.512 17.370 55.047 1.00 33.23 281 HIS A O 1
ATOM 2224 N N . VAL A 1 282 ? 53.162 17.446 56.844 1.00 34.27 282 VAL A N 1
ATOM 2225 C CA . VAL A 1 282 ? 54.120 16.776 57.713 1.00 35.69 282 VAL A CA 1
ATOM 2226 C C . VAL A 1 282 ? 53.637 15.334 57.735 1.00 37.32 282 VAL A C 1
ATOM 2227 O O . VAL A 1 282 ? 52.587 15.029 58.303 1.00 37.52 282 VAL A O 1
ATOM 2231 N N . ALA A 1 283 ? 54.397 14.453 57.098 1.00 36.56 283 ALA A N 1
ATOM 2232 C CA . ALA A 1 283 ? 53.981 13.053 57.024 1.00 36.88 283 ALA A CA 1
ATOM 2233 C C . ALA A 1 283 ? 54.877 12.123 57.862 1.00 37.43 283 ALA A C 1
ATOM 2234 O O . ALA A 1 283 ? 56.086 12.030 57.676 1.00 37.92 283 ALA A O 1
ATOM 2236 N N . LEU A 1 284 ? 54.235 11.440 58.832 1.00 36.35 284 LEU A N 1
ATOM 2237 C CA . LEU A 1 284 ? 54.962 10.504 59.690 1.00 36.43 284 LEU A CA 1
ATOM 2238 C C . LEU A 1 284 ? 54.344 9.100 59.642 1.00 35.55 284 LEU A C 1
ATOM 2239 O O . LEU A 1 284 ? 53.266 8.847 60.154 1.00 35.10 284 LEU A O 1
ATOM 2244 N N . ASP A 1 285 ? 55.047 8.172 58.966 1.00 35.97 285 ASP A N 1
ATOM 2245 C CA . ASP A 1 285 ? 54.485 6.834 58.818 1.00 36.37 285 ASP A CA 1
ATOM 2246 C C . ASP A 1 285 ? 53.129 6.901 58.113 1.00 37.11 285 ASP A C 1
ATOM 2247 O O . ASP A 1 285 ? 52.155 6.291 58.519 1.00 37.57 285 ASP A O 1
ATOM 2252 N N . THR A 1 286 ? 53.087 7.729 57.050 1.00 35.21 286 THR A N 1
ATOM 2253 C CA . THR A 1 286 ? 51.846 7.899 56.308 1.00 33.67 286 THR A CA 1
ATOM 2254 C C . THR A 1 286 ? 51.997 7.421 54.865 1.00 33.93 286 THR A C 1
ATOM 2255 O O . THR A 1 286 ? 52.980 7.707 54.193 1.00 33.78 286 THR A O 1
ATOM 2259 N N . PHE A 1 287 ? 51.011 6.676 54.373 1.00 34.73 287 PHE A N 1
ATOM 2260 C CA . PHE A 1 287 ? 51.077 6.141 53.013 1.00 35.29 287 PHE A CA 1
ATOM 2261 C C . PHE A 1 287 ? 49.772 6.275 52.244 1.00 33.23 287 PHE A C 1
ATOM 2262 O O . PHE A 1 287 ? 48.700 6.420 52.834 1.00 33.89 287 PHE A O 1
ATOM 2270 N N . GLY A 1 288 ? 49.883 6.221 50.919 1.00 32.32 288 GLY A N 1
ATOM 2271 C CA . GLY A 1 288 ? 48.727 6.302 50.039 1.00 32.30 288 GLY A CA 1
ATOM 2272 C C . GLY A 1 288 ? 47.674 7.359 50.328 1.00 32.55 288 GLY A C 1
ATOM 2273 O O . GLY A 1 288 ? 46.492 7.154 50.047 1.00 31.53 288 GLY A O 1
ATOM 2274 N N . CYS A 1 289 ? 48.088 8.501 50.861 1.00 31.74 289 CYS A N 1
ATOM 2275 C CA . CYS A 1 289 ? 47.130 9.558 51.171 1.00 30.61 289 CYS A CA 1
ATOM 2276 C C . CYS A 1 289 ? 47.052 10.687 50.148 1.00 30.09 289 CYS A C 1
ATOM 2277 O O . CYS A 1 289 ? 47.926 10.846 49.299 1.00 28.98 289 CYS A O 1
ATOM 2280 N N . VAL A 1 290 ? 45.976 11.460 50.239 1.00 28.10 290 VAL A N 1
ATOM 2281 C CA . VAL A 1 290 ? 45.768 12.615 49.379 1.00 28.35 290 VAL A CA 1
ATOM 2282 C C . VAL A 1 290 ? 45.566 13.768 50.355 1.00 29.68 290 VAL A C 1
ATOM 2283 O O . VAL A 1 290 ? 44.615 13.764 51.142 1.00 29.88 290 VAL A O 1
ATOM 2287 N N . VAL A 1 291 ? 46.464 14.744 50.306 1.00 29.48 291 VAL A N 1
ATOM 2288 C CA . VAL A 1 291 ? 46.405 15.885 51.206 1.00 30.09 291 VAL A CA 1
ATOM 2289 C C . VAL A 1 291 ? 46.300 17.229 50.496 1.00 32.78 291 VAL A C 1
ATOM 2290 O O . VAL A 1 291 ? 47.074 17.526 49.585 1.00 34.86 291 VAL A O 1
ATOM 2294 N N . TYR A 1 292 ? 45.335 18.037 50.914 1.00 31.40 292 TYR A N 1
ATOM 2295 C CA . TYR A 1 292 ? 45.189 19.370 50.362 1.00 31.52 292 TYR A CA 1
ATOM 2296 C C . TYR A 1 292 ? 45.284 20.335 51.537 1.00 31.75 292 TYR A C 1
ATOM 2297 O O . TYR A 1 292 ? 44.493 20.264 52.471 1.00 32.16 292 TYR A O 1
ATOM 2306 N N . ALA A 1 293 ? 46.263 21.226 51.489 1.00 32.13 293 ALA A N 1
ATOM 2307 C CA . ALA A 1 293 ? 46.441 22.267 52.488 1.00 34.45 293 ALA A CA 1
ATOM 2308 C C . ALA A 1 293 ? 46.583 23.640 51.832 1.00 34.93 293 ALA A C 1
ATOM 2309 O O . ALA A 1 293 ? 47.607 23.992 51.261 1.00 35.56 293 ALA A O 1
ATOM 2311 N N . ASP A 1 294 ? 45.480 24.406 51.883 1.00 37.05 294 ASP A N 1
ATOM 2312 C CA . ASP A 1 294 ? 45.522 25.756 51.333 1.00 41.20 294 ASP A CA 1
ATOM 2313 C C . ASP A 1 294 ? 46.576 26.623 52.030 1.00 41.74 294 ASP A C 1
ATOM 2314 O O . ASP A 1 294 ? 47.217 27.482 51.435 1.00 44.71 294 ASP A O 1
ATOM 2319 N N . ARG A 1 295 ? 46.718 26.399 53.351 1.00 42.43 295 ARG A N 1
ATOM 2320 C CA . ARG A 1 295 ? 47.649 27.178 54.153 1.00 45.15 295 ARG A CA 1
ATOM 2321 C C . ARG A 1 295 ? 48.037 26.438 55.431 1.00 44.08 295 ARG A C 1
ATOM 2322 O O . ARG A 1 295 ? 47.641 25.306 55.676 1.00 45.48 295 ARG A O 1
AT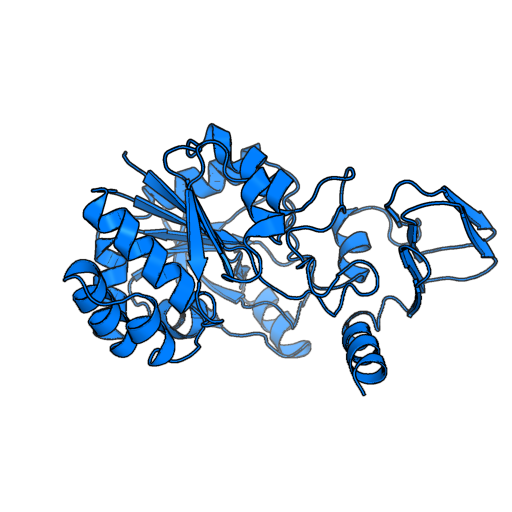OM 2330 N N . GLY A 1 296 ? 48.875 27.110 56.242 1.00 42.59 296 GLY A N 1
ATOM 2331 C CA . GLY A 1 296 ? 49.321 26.493 57.486 1.00 39.51 296 GLY A CA 1
ATOM 2332 C C . GLY A 1 296 ? 49.950 25.120 57.241 1.00 39.87 296 GLY A C 1
ATOM 2333 O O . GLY A 1 296 ? 50.697 24.909 56.295 1.00 39.70 296 GLY A O 1
ATOM 2334 N N . VAL A 1 297 ? 49.685 24.181 58.173 1.00 36.06 297 VAL A N 1
ATOM 2335 C CA . VAL A 1 297 ? 50.310 22.868 58.088 1.00 34.72 297 VAL A CA 1
ATOM 2336 C C . VAL A 1 297 ? 49.291 21.741 58.304 1.00 33.22 297 VAL A C 1
ATOM 2337 O O . VAL A 1 297 ? 48.294 21.892 58.998 1.00 31.71 297 VAL A O 1
ATOM 2341 N N . VAL A 1 298 ? 49.557 20.599 57.645 1.00 30.77 298 VAL A N 1
ATOM 2342 C CA . VAL A 1 298 ? 48.702 19.438 57.849 1.00 29.70 298 VAL A CA 1
ATOM 2343 C C . VAL A 1 298 ? 49.517 18.216 58.271 1.00 29.39 298 VAL A C 1
ATOM 2344 O O . VAL A 1 298 ? 50.412 17.760 57.572 1.00 29.58 298 VAL A O 1
ATOM 2348 N N . ALA A 1 299 ? 49.385 17.711 59.490 1.00 28.19 299 ALA A N 1
ATOM 2349 C CA . ALA A 1 299 ? 50.250 16.634 59.933 1.00 29.80 299 ALA A CA 1
ATOM 2350 C C . ALA A 1 299 ? 49.456 15.345 60.036 1.00 30.94 299 ALA A C 1
ATOM 2351 O O . ALA A 1 299 ? 48.377 15.304 60.634 1.00 31.38 299 ALA A O 1
ATOM 2353 N N . THR A 1 300 ? 49.985 14.295 59.425 1.00 30.29 300 THR A N 1
ATOM 2354 C CA . THR A 1 300 ? 49.347 12.998 59.459 1.00 30.73 300 THR A CA 1
ATOM 2355 C C . THR A 1 300 ? 50.353 12.067 60.115 1.00 31.65 300 THR A C 1
ATOM 2356 O O . THR A 1 300 ? 51.550 12.116 59.826 1.00 30.30 300 THR A O 1
ATOM 2360 N N . LEU A 1 301 ? 49.856 11.232 61.016 1.00 31.21 301 LEU A N 1
ATOM 2361 C CA . LEU A 1 301 ? 50.698 10.323 61.760 1.00 33.18 301 LEU A CA 1
ATOM 2362 C C . LEU A 1 301 ? 50.092 8.923 61.769 1.00 33.30 301 LEU A C 1
ATOM 2363 O O . LEU A 1 301 ? 48.988 8.713 62.287 1.00 32.46 301 LEU A O 1
ATOM 2368 N N . GLY A 1 302 ? 50.812 7.978 61.171 1.00 32.99 302 GLY A N 1
ATOM 2369 C CA . GLY A 1 302 ? 50.371 6.592 61.140 1.00 33.25 302 GLY A CA 1
ATOM 2370 C C . GLY A 1 302 ? 49.037 6.276 60.483 1.00 32.70 302 GLY A C 1
ATOM 2371 O O . GLY A 1 302 ? 48.275 5.452 60.990 1.00 33.22 302 GLY A O 1
ATOM 2372 N N . VAL A 1 303 ? 48.744 6.918 59.356 1.00 31.06 303 VAL A N 1
ATOM 2373 C CA . VAL A 1 303 ? 47.494 6.660 58.649 1.00 30.95 303 VAL A CA 1
ATOM 2374 C C . VAL A 1 303 ? 47.764 6.347 57.174 1.00 31.20 303 VAL A C 1
ATOM 2375 O O . VAL A 1 303 ? 48.811 6.705 56.636 1.00 32.25 303 VAL A O 1
ATOM 2379 N N . SER A 1 304 ? 46.812 5.685 56.528 1.00 30.12 304 SER A N 1
ATOM 2380 C CA . SER A 1 304 ? 46.948 5.323 55.126 1.00 31.75 304 SER A CA 1
ATOM 2381 C C . SER A 1 304 ? 45.636 5.405 54.363 1.00 30.90 304 SER A C 1
ATOM 2382 O O . SER A 1 304 ? 44.566 5.204 54.928 1.00 31.58 304 SER A O 1
ATOM 2385 N N . GLY A 1 305 ? 45.742 5.690 53.067 1.00 30.79 305 GLY A N 1
ATOM 2386 C CA . GLY A 1 305 ? 44.582 5.766 52.204 1.00 29.86 305 GLY A CA 1
ATOM 2387 C C . GLY A 1 305 ? 43.545 6.815 52.544 1.00 28.61 305 GLY A C 1
ATOM 2388 O O . GLY A 1 305 ? 42.373 6.670 52.181 1.00 27.78 305 GLY A O 1
ATOM 2389 N N . LEU A 1 306 ? 43.959 7.880 53.216 1.00 28.47 306 LEU A N 1
ATOM 2390 C CA . LEU A 1 306 ? 43.010 8.921 53.584 1.00 27.70 306 LEU A CA 1
ATOM 2391 C C . LEU A 1 306 ? 43.120 10.195 52.756 1.00 29.01 306 LEU A C 1
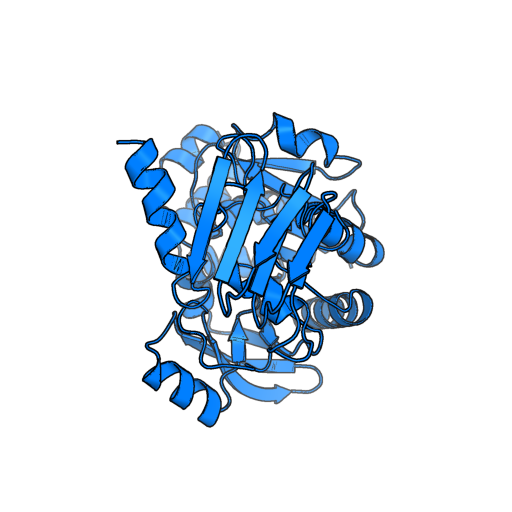ATOM 2392 O O . LEU A 1 306 ? 44.162 10.502 52.170 1.00 28.26 306 LEU A O 1
ATOM 2397 N N . VAL A 1 307 ? 42.012 10.923 52.707 1.00 29.18 307 VAL A N 1
ATOM 2398 C CA . VAL A 1 307 ? 41.972 12.213 52.058 1.00 27.19 307 VAL A CA 1
ATOM 2399 C C . VAL A 1 307 ? 41.825 13.166 53.236 1.00 28.54 307 VAL A C 1
ATOM 2400 O O . VAL A 1 307 ? 40.918 13.018 54.050 1.00 28.33 307 VAL A O 1
ATOM 2404 N N . VAL A 1 308 ? 42.741 14.116 53.354 1.00 29.41 308 VAL A N 1
ATOM 2405 C CA . VAL A 1 308 ? 42.667 15.116 54.410 1.00 28.04 308 VAL A CA 1
ATOM 2406 C C . VAL A 1 308 ? 42.750 16.420 53.629 1.00 29.58 308 VAL A C 1
ATOM 2407 O O . VAL A 1 308 ? 43.782 16.710 53.021 1.00 28.06 308 VAL A O 1
ATOM 2411 N N . ALA A 1 309 ? 41.662 17.189 53.621 1.00 28.45 309 ALA A N 1
ATOM 2412 C CA . ALA A 1 309 ? 41.622 18.439 52.871 1.00 29.64 309 ALA A CA 1
ATOM 2413 C C . ALA A 1 309 ? 41.248 19.617 53.750 1.00 31.87 309 ALA A C 1
ATOM 2414 O O . ALA A 1 309 ? 40.170 19.643 54.348 1.00 33.80 309 ALA A O 1
ATOM 2416 N N . LYS A 1 310 ? 42.145 20.596 53.810 1.00 31.20 310 LYS A N 1
ATOM 2417 C CA . LYS A 1 310 ? 41.940 21.773 54.643 1.00 31.06 310 LYS A CA 1
ATOM 2418 C C . LYS A 1 310 ? 41.918 23.053 53.806 1.00 31.73 310 LYS A C 1
ATOM 2419 O O . LYS A 1 310 ? 42.857 23.374 53.090 1.00 32.24 310 LYS A O 1
ATOM 2425 N N . VAL A 1 311 ? 40.824 23.795 53.906 1.00 31.65 311 VAL A N 1
ATOM 2426 C CA . VAL A 1 311 ? 40.692 25.072 53.213 1.00 31.82 311 VAL A CA 1
ATOM 2427 C C . VAL A 1 311 ? 40.046 26.024 54.212 1.00 32.36 311 VAL A C 1
ATOM 2428 O O . VAL A 1 311 ? 38.921 25.798 54.663 1.00 33.94 311 VAL A O 1
ATOM 2432 N N . GLY A 1 312 ? 40.764 27.082 54.573 1.00 35.59 312 GLY A N 1
ATOM 2433 C CA . GLY A 1 312 ? 40.228 28.019 55.545 1.00 34.77 312 GLY A CA 1
ATOM 2434 C C . GLY A 1 312 ? 40.015 27.305 56.869 1.00 35.76 312 GLY A C 1
ATOM 2435 O O . GLY A 1 312 ? 40.904 26.599 57.356 1.00 35.02 312 GLY A O 1
ATOM 2436 N N . ASP A 1 313 ? 38.834 27.473 57.452 1.00 36.10 313 ASP A N 1
ATOM 2437 C CA . ASP A 1 313 ? 38.526 26.834 58.723 1.00 35.65 313 ASP A CA 1
ATOM 2438 C C . ASP A 1 313 ? 37.667 25.587 58.557 1.00 36.26 313 ASP A C 1
ATOM 2439 O O . ASP A 1 313 ? 36.883 25.231 59.442 1.00 37.14 313 ASP A O 1
ATOM 2444 N N . GLU A 1 314 ? 37.814 24.921 57.417 1.00 34.74 314 GLU A N 1
ATOM 2445 C CA . GLU A 1 314 ? 37.060 23.704 57.165 1.00 35.35 314 GLU A CA 1
ATOM 2446 C C . GLU A 1 314 ? 38.020 22.574 56.832 1.00 34.40 314 GLU A C 1
ATOM 2447 O O . GLU A 1 314 ? 38.951 22.748 56.044 1.00 34.92 314 GLU A O 1
ATOM 2453 N N . VAL A 1 315 ? 37.797 21.423 57.455 1.00 32.95 315 VAL A N 1
ATOM 2454 C CA . VAL A 1 315 ? 38.642 20.262 57.235 1.00 32.70 315 VAL A CA 1
ATOM 2455 C C . VAL A 1 315 ? 37.825 19.016 56.942 1.00 31.94 315 VAL A C 1
ATOM 2456 O O . VAL A 1 315 ? 36.799 18.759 57.567 1.00 33.83 315 VAL A O 1
ATOM 2460 N N . LEU A 1 316 ? 38.304 18.244 55.980 1.00 30.89 316 LEU A N 1
ATOM 2461 C CA . LEU A 1 316 ? 37.663 17.004 55.579 1.00 29.68 316 LEU A CA 1
ATOM 2462 C C . LEU A 1 316 ? 38.614 15.838 55.813 1.00 30.51 316 LEU A C 1
ATOM 2463 O O . LEU A 1 316 ? 39.809 15.943 55.546 1.00 30.64 316 LEU A O 1
ATOM 2468 N N . VAL A 1 317 ? 38.081 14.733 56.316 1.00 29.58 317 VAL A N 1
ATOM 2469 C CA . VAL A 1 317 ? 38.874 13.529 56.516 1.00 29.17 317 VAL A CA 1
ATOM 2470 C C . VAL A 1 317 ? 37.988 12.365 56.087 1.00 29.02 317 VAL A C 1
ATOM 2471 O O . VAL A 1 317 ? 36.957 12.109 56.704 1.00 29.13 317 VAL A O 1
ATOM 2475 N N . VAL A 1 318 ? 38.385 11.676 55.020 1.00 29.14 318 VAL A N 1
ATOM 2476 C CA . VAL A 1 318 ? 37.616 10.548 54.487 1.00 28.60 318 VAL A CA 1
ATOM 2477 C C . VAL A 1 318 ? 38.529 9.572 53.741 1.00 29.32 318 VAL A C 1
ATOM 2478 O O . VAL A 1 318 ? 39.464 9.997 53.075 1.00 29.60 318 VAL A O 1
ATOM 2482 N N . PRO A 1 319 ? 38.288 8.250 53.866 1.00 29.18 319 PRO A N 1
ATOM 2483 C CA . PRO A 1 319 ? 39.096 7.327 53.079 1.00 29.32 319 PRO A CA 1
ATOM 2484 C C . PRO A 1 319 ? 38.904 7.575 51.594 1.00 30.75 319 PRO A C 1
ATOM 2485 O O . PRO A 1 319 ? 37.805 7.807 51.106 1.00 30.66 319 PRO A O 1
ATOM 2489 N N . LYS A 1 320 ? 40.026 7.546 50.863 1.00 29.82 320 LYS A N 1
ATOM 2490 C CA . LYS A 1 320 ? 39.943 7.977 49.485 1.00 31.08 320 LYS A CA 1
ATOM 2491 C C . LYS A 1 320 ? 38.975 7.137 48.651 1.00 33.11 320 LYS A C 1
ATOM 2492 O O . LYS A 1 320 ? 38.459 7.577 47.637 1.00 33.99 320 LYS A O 1
ATOM 2498 N N . ASP A 1 321 ? 38.742 5.880 49.086 1.00 35.67 321 ASP A N 1
ATOM 2499 C CA . ASP A 1 321 ? 37.798 5.062 48.329 1.00 38.93 321 ASP A CA 1
ATOM 2500 C C . ASP A 1 321 ? 36.348 5.535 48.472 1.00 39.94 321 ASP A C 1
ATOM 2501 O O . ASP A 1 321 ? 35.477 5.198 47.681 1.00 41.16 321 ASP A O 1
ATOM 2506 N N . TRP A 1 322 ? 36.094 6.333 49.533 1.00 39.53 322 TRP A N 1
ATOM 2507 C CA . TRP A 1 322 ? 34.738 6.838 49.735 1.00 39.61 322 TRP A CA 1
ATOM 2508 C C . TRP A 1 322 ? 34.613 8.310 49.315 1.00 37.88 322 TRP A C 1
ATOM 2509 O O . TRP A 1 322 ? 33.715 9.026 49.741 1.00 36.37 322 TRP A O 1
ATOM 2520 N N . ALA A 1 323 ? 35.524 8.765 48.458 1.00 36.25 323 ALA A N 1
ATOM 2521 C CA . ALA A 1 323 ? 35.552 10.153 48.001 1.00 37.04 323 ALA A CA 1
ATOM 2522 C C . ALA A 1 323 ? 34.218 10.692 47.466 1.00 37.36 323 ALA A C 1
ATOM 2523 O O . ALA A 1 323 ? 33.895 11.861 47.666 1.00 35.80 323 ALA A O 1
ATOM 2525 N N . ARG A 1 324 ? 33.444 9.850 46.789 1.00 38.35 324 ARG A N 1
ATOM 2526 C CA . ARG A 1 324 ? 32.167 10.290 46.239 1.00 40.70 324 ARG A CA 1
ATOM 2527 C C . ARG A 1 324 ? 31.190 10.770 47.320 1.00 41.24 324 ARG A C 1
ATOM 2528 O O . ARG A 1 324 ? 30.402 11.690 47.097 1.00 40.39 324 ARG A O 1
ATOM 2536 N N . GLU A 1 325 ? 31.255 10.154 48.495 1.00 41.89 325 GLU A N 1
ATOM 2537 C CA . GLU A 1 325 ? 30.360 10.501 49.593 1.00 43.26 325 GLU A CA 1
ATOM 2538 C C . GLU A 1 325 ? 30.581 11.871 50.224 1.00 42.89 325 GLU A C 1
ATOM 2539 O O . GLU A 1 325 ? 29.797 12.292 51.078 1.00 42.29 325 GLU A O 1
ATOM 2545 N N . VAL A 1 326 ? 31.642 12.561 49.814 1.00 40.78 326 VAL A N 1
ATOM 2546 C CA . VAL A 1 326 ? 31.938 13.887 50.341 1.00 40.07 326 VAL A CA 1
ATOM 2547 C C . VAL A 1 326 ? 30.771 14.846 50.103 1.00 42.27 326 VAL A C 1
ATOM 2548 O O . VAL A 1 326 ? 30.550 15.784 50.876 1.00 40.18 326 VAL A O 1
ATOM 2552 N N . ARG A 1 327 ? 30.021 14.599 49.034 1.00 44.17 327 ARG A N 1
ATOM 2553 C CA . ARG A 1 327 ? 28.895 15.451 48.694 1.00 47.70 327 ARG A CA 1
ATOM 2554 C C . ARG A 1 327 ? 27.863 15.500 49.816 1.00 48.39 327 ARG A C 1
ATOM 2555 O O . ARG A 1 327 ? 27.110 16.461 49.923 1.00 49.62 327 ARG A O 1
ATOM 2563 N N . GLU A 1 328 ? 27.834 14.470 50.657 1.00 48.35 328 GLU A N 1
ATOM 2564 C CA . GLU A 1 328 ? 26.885 14.440 51.762 1.00 47.94 328 GLU A CA 1
ATOM 2565 C C . GLU A 1 328 ? 27.180 15.528 52.785 1.00 47.48 328 GLU A C 1
ATOM 2566 O O . GLU A 1 328 ? 26.265 16.071 53.404 1.00 46.81 328 GLU A O 1
ATOM 2572 N N . VAL A 1 329 ? 28.461 15.847 52.951 1.00 45.30 329 VAL A N 1
ATOM 2573 C CA . VAL A 1 329 ? 28.878 16.875 53.893 1.00 44.69 329 VAL A CA 1
ATOM 2574 C C . VAL A 1 329 ? 28.135 18.185 53.636 1.00 45.52 329 VAL A C 1
ATOM 2575 O O . VAL A 1 329 ? 27.567 18.772 54.561 1.00 43.96 329 VAL A O 1
ATOM 2579 N N . VAL A 1 330 ? 28.135 18.641 52.384 1.00 47.23 330 VAL A N 1
ATOM 2580 C CA . VAL A 1 330 ? 27.452 19.888 52.042 1.00 50.82 330 VAL A CA 1
ATOM 2581 C C . VAL A 1 330 ? 25.955 19.766 52.340 1.00 52.56 330 VAL A C 1
ATOM 2582 O O . VAL A 1 330 ? 25.306 20.736 52.733 1.00 52.40 330 VAL A O 1
ATOM 2586 N N . LYS A 1 331 ? 25.415 18.565 52.151 1.00 55.04 331 LYS A N 1
ATOM 2587 C CA . LYS A 1 331 ? 24.006 18.322 52.420 1.00 58.23 331 LYS A CA 1
ATOM 2588 C C . LYS A 1 331 ? 23.758 18.543 53.914 1.00 59.06 331 LYS A C 1
ATOM 2589 O O . LYS A 1 331 ? 22.828 19.250 54.297 1.00 59.23 331 LYS A O 1
ATOM 2595 N N . ARG A 1 332 ? 24.605 17.945 54.750 1.00 60.12 332 ARG A N 1
ATOM 2596 C CA . ARG A 1 332 ? 24.486 18.088 56.199 1.00 61.41 332 ARG A CA 1
ATOM 2597 C C . ARG A 1 332 ? 24.571 19.551 56.607 1.00 62.22 332 ARG A C 1
ATOM 2598 O O . ARG A 1 332 ? 23.776 20.021 57.420 1.00 63.23 332 ARG A O 1
ATOM 2606 N N . LEU A 1 333 ? 25.540 20.267 56.046 1.00 62.37 333 LEU A N 1
ATOM 2607 C CA . LEU A 1 333 ? 25.719 21.674 56.372 1.00 63.99 333 LEU A CA 1
ATOM 2608 C C . LEU A 1 333 ? 24.512 22.505 55.951 1.00 65.87 333 LEU A C 1
ATOM 2609 O O . LEU A 1 333 ? 24.063 23.370 56.701 1.00 65.81 333 LEU A O 1
ATOM 2614 N N . GLU A 1 334 ? 23.990 22.251 54.755 1.00 67.99 334 GLU A N 1
ATOM 2615 C CA . GLU A 1 334 ? 22.818 22.982 54.282 1.00 70.49 334 GLU A CA 1
ATOM 2616 C C . GLU A 1 334 ? 21.673 22.736 55.251 1.00 71.48 334 GLU A C 1
ATOM 2617 O O . GLU A 1 334 ? 21.010 23.671 55.697 1.00 71.46 334 GLU A O 1
ATOM 2623 N N . ALA A 1 335 ? 21.452 21.465 55.573 1.00 72.83 335 ALA A N 1
ATOM 2624 C CA . ALA A 1 335 ? 20.392 21.067 56.491 1.00 73.56 335 ALA A CA 1
ATOM 2625 C C . ALA A 1 335 ? 20.484 21.819 57.818 1.00 74.13 335 ALA A C 1
ATOM 2626 O O . ALA A 1 335 ? 19.462 22.411 58.222 1.00 74.84 335 ALA A O 1
#

Sequence (335 aa):
MKTYALVMAGGRGERLWPLSREDRPKPFLPLFEGKTLLEATLERLAPLVPPERTLLAVRRDQEAVARPYADGIRLLLEPLGRDTAGAVLLGVAEALKEGAERLLVLPADHYVGDDEAYREALATMLEAAEEGFVVALGLRPTRPETEYGYIRLGPREGAWYRGEGFVEKPSYAEALEYIRKGYVWNGGVFAFAPATMAELFRRHLPSHHEALERLLAGASLEEVYAGLPKISIDYGVMEKAERVRVVLGRFPWDDVGNWRALERVFSQDPHENVVLGEGRHVALDTFGCVVYADRGVVATLGVSGLVVAKVGDEVLVVPKDWAREVREVVKRLEA